Protein AF-A0A512DY10-F1 (afdb_monomer_lite)

pLDDT: mean 75.95, std 23.92, range [30.56, 98.12]

Structure (mmCIF, N/CA/C/O backbone):
data_AF-A0A512DY10-F1
#
_entry.id   AF-A0A512DY10-F1
#
loop_
_atom_site.group_PDB
_atom_site.id
_atom_site.type_symbol
_atom_site.label_atom_id
_atom_site.label_alt_id
_atom_site.label_comp_id
_atom_site.label_asym_id
_atom_site.label_entity_id
_atom_site.label_seq_id
_atom_site.pdbx_PDB_ins_code
_atom_site.Cartn_x
_atom_site.Cartn_y
_atom_site.Cartn_z
_atom_site.occupancy
_atom_site.B_iso_or_equiv
_atom_site.auth_seq_id
_atom_site.auth_comp_id
_atom_site.auth_asym_id
_atom_site.auth_atom_id
_atom_site.pdbx_PDB_model_num
ATOM 1 N N . MET A 1 1 ? -15.196 -2.801 3.547 1.00 93.88 1 MET A N 1
ATOM 2 C CA . MET A 1 1 ? -15.459 -2.498 2.124 1.00 93.88 1 MET A CA 1
ATOM 3 C C . MET A 1 1 ? -14.989 -3.687 1.300 1.00 93.88 1 MET A C 1
ATOM 5 O O . MET A 1 1 ? -13.977 -4.248 1.690 1.00 93.88 1 MET A O 1
ATOM 9 N N . LEU A 1 2 ? -15.731 -4.147 0.287 1.00 95.44 2 LEU A N 1
ATOM 10 C CA . LEU A 1 2 ? -15.254 -5.247 -0.570 1.00 95.44 2 LEU A CA 1
ATOM 11 C C . LEU A 1 2 ? -14.210 -4.716 -1.550 1.00 95.44 2 LEU A C 1
ATOM 13 O O . LEU A 1 2 ? -14.347 -3.586 -2.010 1.00 95.44 2 LEU A O 1
ATOM 17 N N . ILE A 1 3 ? -13.214 -5.542 -1.850 1.00 95.06 3 ILE A N 1
ATOM 18 C CA . ILE A 1 3 ? -12.165 -5.243 -2.824 1.00 95.06 3 ILE A CA 1
ATOM 19 C C . ILE A 1 3 ? -12.553 -5.953 -4.127 1.00 95.06 3 ILE A C 1
ATOM 21 O O . ILE A 1 3 ? -12.668 -7.185 -4.124 1.00 95.06 3 ILE A O 1
ATOM 25 N N . PRO A 1 4 ? -12.850 -5.222 -5.215 1.00 93.62 4 PRO A N 1
ATOM 26 C CA . PRO A 1 4 ? -13.083 -5.834 -6.513 1.00 93.62 4 PRO A CA 1
ATOM 27 C C . PRO A 1 4 ? -11.777 -6.428 -7.041 1.00 93.62 4 PRO A C 1
ATOM 29 O O . PRO A 1 4 ? -10.701 -5.902 -6.779 1.00 93.62 4 PRO A O 1
ATOM 32 N N . LYS A 1 5 ? -11.871 -7.507 -7.823 1.00 93.12 5 LYS A N 1
ATOM 33 C CA . LYS A 1 5 ? -10.709 -7.977 -8.578 1.00 93.12 5 LYS A CA 1
ATOM 34 C C . LYS A 1 5 ? -10.382 -6.940 -9.669 1.00 93.12 5 LYS A C 1
ATOM 36 O O . LYS A 1 5 ? -11.323 -6.573 -10.380 1.00 93.12 5 LYS A O 1
ATOM 41 N N . PRO A 1 6 ? -9.110 -6.542 -9.845 1.00 94.44 6 PRO A N 1
ATOM 42 C CA . PRO A 1 6 ? -8.706 -5.675 -10.945 1.00 94.44 6 PRO A CA 1
ATOM 43 C C . PRO A 1 6 ? -9.131 -6.221 -12.312 1.00 94.44 6 PRO A C 1
ATOM 45 O O . PRO A 1 6 ? -9.046 -7.430 -12.567 1.00 94.44 6 PRO A O 1
ATOM 48 N N . ALA A 1 7 ? -9.588 -5.343 -13.208 1.00 93.69 7 ALA A N 1
ATOM 49 C CA . ALA A 1 7 ? -9.946 -5.721 -14.574 1.00 93.69 7 ALA A CA 1
ATOM 50 C C . ALA A 1 7 ? -8.722 -6.127 -15.410 1.00 93.69 7 ALA A C 1
ATOM 52 O O . ALA A 1 7 ? -8.830 -6.992 -16.284 1.00 93.69 7 ALA A O 1
ATOM 53 N N . LYS A 1 8 ? -7.568 -5.512 -15.133 1.00 93.44 8 LYS A N 1
ATOM 54 C CA . LYS A 1 8 ? -6.256 -5.854 -15.692 1.00 93.44 8 LYS A CA 1
ATOM 55 C C . LYS A 1 8 ? -5.328 -6.234 -14.546 1.00 93.44 8 LYS A C 1
ATOM 57 O O . LYS A 1 8 ? -5.331 -5.554 -13.528 1.00 93.44 8 LYS A O 1
ATOM 62 N N . SER A 1 9 ? -4.552 -7.294 -14.724 1.00 94.75 9 SER A N 1
ATOM 63 C CA . SER A 1 9 ? -3.581 -7.731 -13.723 1.00 94.75 9 SER A CA 1
ATOM 64 C C . SER A 1 9 ? -2.252 -7.021 -13.944 1.00 94.75 9 SER A C 1
ATOM 66 O O . SER A 1 9 ? -1.707 -7.100 -15.043 1.00 94.75 9 SER A O 1
ATOM 68 N N . ALA A 1 10 ? -1.738 -6.341 -12.918 1.00 93.94 10 ALA A N 1
ATOM 69 C CA . ALA A 1 10 ? -0.391 -5.771 -12.963 1.00 93.94 10 ALA A CA 1
ATOM 70 C C . ALA A 1 10 ? 0.654 -6.894 -12.911 1.00 93.94 10 ALA A C 1
ATOM 72 O O . ALA A 1 10 ? 1.601 -6.906 -13.690 1.00 93.94 10 ALA A O 1
ATOM 73 N N . TYR A 1 11 ? 0.407 -7.912 -12.082 1.00 94.81 11 TYR A N 1
ATOM 74 C CA . TYR A 1 11 ? 1.296 -9.064 -11.948 1.00 94.81 11 TYR A CA 1
ATOM 75 C C . TYR A 1 11 ? 1.455 -9.857 -13.257 1.00 94.81 11 TYR A C 1
ATOM 77 O O . TYR A 1 11 ? 2.566 -10.209 -13.641 1.00 94.81 11 TYR A O 1
ATOM 85 N N . GLU A 1 12 ? 0.363 -10.138 -13.976 1.00 93.44 12 GLU A N 1
ATOM 86 C CA . GLU A 1 12 ? 0.436 -10.880 -15.246 1.00 93.44 12 GLU A CA 1
ATOM 87 C C . GLU A 1 12 ? 1.038 -10.054 -16.390 1.00 93.44 12 GLU A C 1
ATOM 89 O O . GLU A 1 12 ? 1.452 -10.639 -17.393 1.00 93.44 12 GLU A O 1
ATOM 94 N N . ASN A 1 13 ? 1.076 -8.726 -16.257 1.00 90.69 13 ASN A N 1
ATOM 95 C CA . ASN A 1 13 ? 1.681 -7.826 -17.236 1.00 90.69 13 ASN A CA 1
ATOM 96 C C . ASN A 1 13 ? 3.173 -7.579 -16.980 1.00 90.69 13 ASN A C 1
ATOM 98 O O . ASN A 1 13 ? 3.854 -7.157 -17.902 1.00 90.69 13 ASN A O 1
ATOM 102 N N . ALA A 1 14 ? 3.675 -7.850 -15.772 1.00 90.50 14 ALA A N 1
ATOM 103 C CA . ALA A 1 14 ? 5.094 -7.733 -15.445 1.00 90.50 14 ALA A CA 1
ATOM 104 C C . ALA A 1 14 ? 5.959 -8.652 -16.323 1.00 90.50 14 ALA A C 1
ATOM 106 O O . ALA A 1 14 ? 5.522 -9.746 -16.691 1.00 90.50 14 ALA A O 1
ATOM 107 N N . ASP A 1 15 ? 7.204 -8.279 -16.591 1.00 91.81 15 ASP A N 1
ATOM 108 C CA . ASP A 1 15 ? 8.176 -9.181 -17.212 1.00 91.81 15 ASP A CA 1
ATOM 109 C C . ASP A 1 15 ? 8.672 -10.261 -16.249 1.00 91.81 15 ASP A C 1
ATOM 111 O O . ASP A 1 15 ? 8.345 -10.273 -15.061 1.00 91.81 15 ASP A O 1
ATOM 115 N N . THR A 1 16 ? 9.431 -11.226 -16.771 1.00 92.31 16 THR A N 1
ATOM 116 C CA . THR A 1 16 ? 9.835 -12.414 -15.998 1.00 92.31 16 THR A CA 1
ATOM 117 C C . THR A 1 16 ? 10.657 -12.037 -14.766 1.00 92.31 16 THR A C 1
ATOM 119 O O . THR A 1 16 ? 10.351 -12.517 -13.676 1.00 92.31 16 THR A O 1
ATOM 122 N N . ASP A 1 17 ? 11.633 -11.140 -14.909 1.00 89.06 17 ASP A N 1
ATOM 123 C CA . ASP A 1 17 ? 12.514 -10.735 -13.807 1.00 89.06 17 ASP A CA 1
ATOM 124 C C . ASP A 1 17 ? 11.743 -9.968 -12.721 1.00 89.06 17 ASP A C 1
ATOM 126 O O . ASP A 1 17 ? 11.848 -10.269 -11.528 1.00 89.06 17 ASP A O 1
ATOM 130 N N . ILE A 1 18 ? 10.858 -9.062 -13.147 1.00 90.25 18 ILE A N 1
ATOM 131 C CA . ILE A 1 18 ? 9.946 -8.323 -12.268 1.00 90.25 18 ILE A CA 1
ATOM 132 C C . ILE A 1 18 ? 9.006 -9.290 -11.530 1.00 90.25 18 ILE A C 1
ATOM 134 O O . ILE A 1 18 ? 8.806 -9.157 -10.321 1.00 90.25 18 ILE A O 1
ATOM 138 N N . ARG A 1 19 ? 8.455 -10.311 -12.205 1.00 94.19 19 ARG A N 1
ATOM 139 C CA . ARG A 1 19 ? 7.610 -11.331 -11.555 1.00 94.19 19 ARG A CA 1
ATOM 140 C C . ARG A 1 19 ? 8.364 -12.138 -10.515 1.00 94.19 19 ARG A C 1
ATOM 142 O O . ARG A 1 19 ? 7.799 -12.409 -9.461 1.00 94.19 19 ARG A O 1
ATOM 149 N N . GLU A 1 20 ? 9.613 -12.517 -10.776 1.00 93.62 20 GLU A N 1
ATOM 150 C CA . GLU A 1 20 ? 10.414 -13.234 -9.783 1.00 93.62 20 GLU A CA 1
ATOM 151 C C . GLU A 1 20 ? 10.655 -12.387 -8.531 1.00 93.62 20 GLU A C 1
ATOM 153 O O . GLU A 1 20 ? 10.602 -12.904 -7.410 1.00 93.62 20 GLU A O 1
ATOM 158 N N . MET A 1 21 ? 10.898 -11.087 -8.710 1.00 92.12 21 MET A N 1
ATOM 159 C CA . MET A 1 21 ? 11.016 -10.145 -7.602 1.00 92.12 21 MET A CA 1
ATOM 160 C C . MET A 1 21 ? 9.692 -10.024 -6.831 1.00 92.12 21 MET A C 1
ATOM 162 O O . MET A 1 21 ? 9.672 -10.202 -5.610 1.00 92.12 21 MET A O 1
ATOM 166 N N . LEU A 1 22 ? 8.574 -9.823 -7.538 1.00 94.56 22 LEU A N 1
ATOM 167 C CA . LEU A 1 22 ? 7.227 -9.786 -6.960 1.00 94.56 22 LEU A CA 1
ATOM 168 C C . LEU A 1 22 ? 6.902 -11.068 -6.188 1.00 94.56 22 LEU A C 1
ATOM 170 O O . LEU A 1 22 ? 6.394 -10.996 -5.072 1.00 94.56 22 LEU A O 1
ATOM 174 N N . ASP A 1 23 ? 7.222 -12.244 -6.728 1.00 96.00 23 ASP A N 1
ATOM 175 C CA . ASP A 1 23 ? 6.961 -13.532 -6.081 1.00 96.00 23 ASP A CA 1
ATOM 176 C C . ASP A 1 23 ? 7.668 -13.662 -4.730 1.00 96.00 23 ASP A C 1
ATOM 178 O O . ASP A 1 23 ? 7.083 -14.199 -3.781 1.00 96.00 23 ASP A O 1
ATOM 182 N N . ARG A 1 24 ? 8.900 -13.145 -4.617 1.00 93.25 24 ARG A N 1
ATOM 183 C CA . ARG A 1 24 ? 9.641 -13.105 -3.347 1.00 93.25 24 ARG A CA 1
ATOM 184 C C . ARG A 1 24 ? 8.943 -12.186 -2.344 1.00 93.25 24 ARG A C 1
ATOM 186 O O . ARG A 1 24 ? 8.598 -12.657 -1.259 1.00 93.25 24 ARG A O 1
ATOM 193 N N . MET A 1 25 ? 8.617 -10.951 -2.738 1.00 94.00 25 MET A N 1
ATOM 194 C CA . MET A 1 25 ? 7.869 -10.007 -1.890 1.00 94.00 25 MET A CA 1
ATOM 195 C C . MET A 1 25 ? 6.530 -10.597 -1.418 1.00 94.00 25 MET A C 1
ATOM 197 O O . MET A 1 25 ? 6.187 -10.579 -0.234 1.00 94.00 25 MET A O 1
ATOM 201 N N . ILE A 1 26 ? 5.762 -11.178 -2.345 1.00 95.88 26 ILE A N 1
ATOM 202 C CA . ILE A 1 26 ? 4.457 -11.786 -2.073 1.00 95.88 26 ILE A CA 1
ATOM 203 C C . ILE A 1 26 ? 4.601 -12.953 -1.095 1.00 95.88 26 ILE A C 1
ATOM 205 O O . ILE A 1 26 ? 3.760 -13.114 -0.205 1.00 95.88 26 ILE A O 1
ATOM 209 N N . ALA A 1 27 ? 5.631 -13.789 -1.250 1.00 95.75 27 ALA A N 1
ATOM 210 C CA . ALA A 1 27 ? 5.878 -14.911 -0.354 1.00 95.75 27 ALA A CA 1
ATOM 211 C C . ALA A 1 27 ? 6.170 -14.437 1.078 1.00 95.75 27 ALA A C 1
ATOM 213 O O . ALA A 1 27 ? 5.602 -14.992 2.025 1.00 95.75 27 ALA A O 1
ATOM 214 N N . GLU A 1 28 ? 6.985 -13.394 1.233 1.00 94.06 28 GLU A N 1
ATOM 215 C CA . GLU A 1 28 ? 7.300 -12.785 2.529 1.00 94.06 28 GLU A CA 1
ATOM 216 C C . GLU A 1 28 ? 6.050 -12.188 3.185 1.00 94.06 28 GLU A C 1
ATOM 218 O O . GLU A 1 28 ? 5.688 -12.552 4.308 1.00 94.06 28 GLU A O 1
ATOM 223 N N . LEU A 1 29 ? 5.288 -11.378 2.448 1.00 95.00 29 LEU A N 1
ATOM 224 C CA . LEU A 1 29 ? 4.068 -10.755 2.963 1.00 95.00 29 LEU A CA 1
ATOM 225 C C . LEU A 1 29 ? 2.967 -11.779 3.293 1.00 95.00 29 LEU A C 1
ATOM 227 O O . LEU A 1 29 ? 2.212 -11.587 4.254 1.00 95.00 29 LEU A O 1
ATOM 231 N N . LYS A 1 30 ? 2.878 -12.892 2.550 1.00 94.38 30 LYS A N 1
ATOM 232 C CA . LYS A 1 30 ? 1.965 -14.012 2.860 1.00 94.38 30 LYS A CA 1
ATOM 233 C C . LYS A 1 30 ? 2.393 -14.801 4.093 1.00 94.38 30 LYS A C 1
ATOM 235 O O . LYS A 1 30 ? 1.523 -15.328 4.790 1.00 94.38 30 LYS A O 1
ATOM 240 N N . ALA A 1 31 ? 3.694 -14.901 4.364 1.00 93.62 31 ALA A N 1
ATOM 241 C CA . ALA A 1 31 ? 4.201 -15.530 5.580 1.00 93.62 31 ALA A CA 1
ATOM 242 C C . ALA A 1 31 ? 3.877 -14.695 6.833 1.00 93.62 31 ALA A C 1
ATOM 244 O O . ALA A 1 31 ? 3.738 -15.251 7.927 1.00 93.62 31 ALA A O 1
ATOM 245 N N . THR A 1 32 ? 3.680 -13.386 6.665 1.00 92.12 32 THR A N 1
ATOM 246 C CA . THR A 1 32 ? 3.326 -12.464 7.744 1.00 92.12 32 THR A CA 1
ATOM 247 C C . THR A 1 32 ? 1.830 -12.549 8.104 1.00 92.12 32 THR A C 1
ATOM 249 O O . THR A 1 32 ? 0.955 -12.290 7.266 1.00 92.12 32 THR A O 1
ATOM 252 N N . PRO A 1 33 ? 1.487 -12.918 9.358 1.00 86.06 33 PRO A N 1
ATOM 253 C CA . PRO A 1 33 ? 0.142 -13.381 9.706 1.00 86.06 33 PRO A CA 1
ATOM 254 C C . PRO A 1 33 ? -0.876 -12.265 9.967 1.00 86.06 33 PRO A C 1
ATOM 256 O O . PRO A 1 33 ? -2.073 -12.544 10.041 1.00 86.06 33 PRO A O 1
ATOM 259 N N . SER A 1 34 ? -0.437 -11.018 10.153 1.00 92.69 34 SER A N 1
ATOM 260 C CA . SER A 1 34 ? -1.322 -9.896 10.470 1.00 92.69 34 SER A CA 1
ATOM 261 C C . SER A 1 34 ? -1.013 -8.678 9.613 1.00 92.69 34 SER A C 1
ATOM 263 O O . SER A 1 34 ? 0.139 -8.444 9.272 1.00 92.69 34 SER A O 1
ATOM 265 N N . TRP A 1 35 ? -2.039 -7.880 9.304 1.00 92.88 35 TRP A N 1
ATOM 266 C CA . TRP A 1 35 ? -1.879 -6.666 8.497 1.00 92.88 35 TRP A CA 1
ATOM 267 C C . TRP A 1 35 ? -1.013 -5.586 9.143 1.00 92.88 35 TRP A C 1
ATOM 269 O O . TRP A 1 35 ? -0.433 -4.797 8.426 1.00 92.88 35 TRP A O 1
ATOM 279 N N . GLU A 1 36 ? -0.896 -5.588 10.466 1.00 92.12 36 GLU A N 1
ATOM 280 C CA . GLU A 1 36 ? -0.032 -4.662 11.206 1.00 92.12 36 GLU A CA 1
ATOM 281 C C . GLU A 1 36 ? 1.447 -5.010 11.037 1.00 92.12 36 GLU A C 1
ATOM 283 O O . GLU A 1 36 ? 2.277 -4.147 10.805 1.00 92.12 36 GLU A O 1
ATOM 288 N N . GLN A 1 37 ? 1.781 -6.300 11.083 1.00 94.38 37 GLN A N 1
ATOM 289 C CA . GLN A 1 37 ? 3.140 -6.748 10.779 1.00 94.38 37 GLN A CA 1
ATOM 290 C C . GLN A 1 37 ? 3.416 -6.679 9.277 1.00 94.38 37 GLN A C 1
ATOM 292 O O . GLN A 1 37 ? 4.525 -6.371 8.859 1.00 94.38 37 GLN A O 1
ATOM 297 N N . ARG A 1 38 ? 2.401 -6.982 8.459 1.00 95.50 38 ARG A N 1
ATOM 298 C CA . ARG A 1 38 ? 2.519 -6.956 7.005 1.00 95.50 38 ARG A CA 1
ATOM 299 C C . ARG A 1 38 ? 2.732 -5.535 6.507 1.00 95.50 38 ARG A C 1
ATOM 301 O O . ARG A 1 38 ? 3.508 -5.385 5.586 1.00 95.50 38 ARG A O 1
ATOM 308 N N . SER A 1 39 ? 2.096 -4.523 7.101 1.00 95.69 39 SER A N 1
ATOM 309 C CA . SER A 1 39 ? 2.328 -3.124 6.729 1.00 95.69 39 SER A CA 1
ATOM 310 C C . SER A 1 39 ? 3.759 -2.692 6.996 1.00 95.69 39 SER A C 1
ATOM 312 O O . SER A 1 39 ? 4.360 -2.102 6.114 1.00 95.69 39 SER A O 1
ATOM 314 N N . THR A 1 40 ? 4.326 -3.045 8.154 1.00 95.81 40 THR A N 1
ATOM 315 C CA . THR A 1 40 ? 5.743 -2.777 8.439 1.00 95.81 40 THR A CA 1
ATOM 316 C C . THR A 1 40 ? 6.645 -3.477 7.429 1.00 95.81 40 THR A C 1
ATOM 318 O O . THR A 1 40 ? 7.470 -2.827 6.808 1.00 95.81 40 THR A O 1
ATOM 321 N N . GLN A 1 41 ? 6.418 -4.771 7.178 1.00 96.25 41 GLN A N 1
ATOM 322 C CA . GLN A 1 41 ? 7.199 -5.509 6.183 1.00 96.25 41 GLN A CA 1
ATOM 323 C C . GLN A 1 41 ? 7.057 -4.921 4.774 1.00 96.25 41 GLN A C 1
ATOM 325 O O . GLN A 1 41 ? 7.992 -4.982 3.988 1.00 96.25 41 GLN A O 1
ATOM 330 N N . PHE A 1 42 ? 5.880 -4.398 4.430 1.00 96.62 42 PHE A N 1
ATOM 331 C CA . PHE A 1 42 ? 5.643 -3.812 3.117 1.00 96.62 42 PHE A CA 1
ATOM 332 C C . PHE A 1 42 ? 6.387 -2.482 2.967 1.00 96.62 42 PHE A C 1
ATOM 334 O O . PHE A 1 42 ? 6.960 -2.253 1.914 1.00 96.62 42 PHE A O 1
ATOM 341 N N . LEU A 1 43 ? 6.443 -1.654 4.015 1.00 96.94 43 LEU A N 1
ATOM 342 C CA . LEU A 1 43 ? 7.262 -0.435 4.022 1.00 96.94 43 LEU A CA 1
ATOM 343 C C . LEU A 1 43 ? 8.750 -0.761 3.879 1.00 96.94 43 LEU A C 1
ATOM 345 O O . LEU A 1 43 ? 9.398 -0.183 3.025 1.00 96.94 43 LEU A O 1
ATOM 349 N N . GLU A 1 44 ? 9.259 -1.753 4.618 1.00 95.50 44 GLU A N 1
ATOM 350 C CA . GLU A 1 44 ? 10.651 -2.222 4.475 1.00 95.50 44 GLU A CA 1
ATOM 351 C C . GLU A 1 44 ? 10.961 -2.711 3.050 1.00 95.50 44 GLU A C 1
ATOM 353 O O . GLU A 1 44 ? 12.073 -2.557 2.559 1.00 95.50 44 GLU A O 1
ATOM 358 N N . ILE A 1 45 ? 9.983 -3.330 2.382 1.00 94.25 45 ILE A N 1
ATOM 359 C CA . ILE A 1 45 ? 10.126 -3.750 0.985 1.00 94.25 45 ILE A CA 1
ATOM 360 C C . ILE A 1 45 ? 10.139 -2.540 0.047 1.00 94.25 45 ILE A C 1
ATOM 362 O O . ILE A 1 45 ? 10.897 -2.558 -0.912 1.00 94.25 45 ILE A O 1
ATOM 366 N N . ILE A 1 46 ? 9.304 -1.527 0.292 1.00 94.81 46 ILE A N 1
ATOM 367 C CA . ILE A 1 46 ? 9.268 -0.303 -0.520 1.00 94.81 46 ILE A CA 1
ATOM 368 C C . ILE A 1 46 ? 10.596 0.451 -0.394 1.00 94.81 46 ILE A C 1
ATOM 370 O O . ILE A 1 46 ? 11.188 0.746 -1.419 1.00 94.81 46 ILE A O 1
ATOM 374 N N . ASP A 1 47 ? 11.103 0.633 0.823 1.00 92.75 47 ASP A N 1
ATOM 375 C CA . ASP A 1 47 ? 12.415 1.241 1.108 1.00 92.75 47 ASP A CA 1
ATOM 376 C C . ASP A 1 47 ? 13.565 0.474 0.426 1.00 92.75 47 ASP A C 1
ATOM 378 O O . ASP A 1 47 ? 14.435 1.045 -0.223 1.00 92.75 47 ASP A O 1
ATOM 382 N N . ALA A 1 48 ? 13.538 -0.863 0.476 1.00 91.00 48 ALA A N 1
ATOM 383 C CA . ALA A 1 48 ? 14.533 -1.678 -0.221 1.00 91.00 48 ALA A CA 1
ATOM 384 C C . ALA A 1 48 ? 14.424 -1.603 -1.754 1.00 91.00 48 ALA A C 1
ATOM 386 O O . ALA A 1 48 ? 15.424 -1.820 -2.439 1.00 91.00 48 ALA A O 1
ATOM 387 N N . LEU A 1 49 ? 13.222 -1.370 -2.294 1.00 89.94 49 LEU A N 1
ATOM 388 C CA . LEU A 1 49 ? 13.034 -1.135 -3.723 1.00 89.94 49 LEU A CA 1
ATOM 389 C C . LEU A 1 49 ? 13.577 0.241 -4.097 1.00 89.94 49 LEU A C 1
ATOM 391 O O . LEU A 1 49 ? 14.377 0.303 -5.015 1.00 89.94 49 LEU A O 1
ATOM 395 N N . GLU A 1 50 ? 13.217 1.289 -3.364 1.00 90.38 50 GLU A N 1
ATOM 396 C CA . GLU A 1 50 ? 13.718 2.656 -3.553 1.00 90.38 50 GLU A CA 1
ATOM 397 C C . GLU A 1 50 ? 15.253 2.685 -3.593 1.00 90.38 50 GLU A C 1
ATOM 399 O O . GLU A 1 50 ? 15.839 3.083 -4.596 1.00 90.38 50 GLU A O 1
ATOM 404 N N . LEU A 1 51 ? 15.911 2.081 -2.597 1.00 88.69 51 LEU A N 1
ATOM 405 C CA . LEU A 1 51 ? 17.373 1.976 -2.555 1.00 88.69 51 LEU A CA 1
ATOM 406 C C . LEU A 1 51 ? 17.969 1.218 -3.757 1.00 88.69 51 LEU A C 1
ATOM 408 O O . LEU A 1 51 ? 19.091 1.488 -4.180 1.00 88.69 51 LEU A O 1
ATOM 412 N N . ALA A 1 52 ? 17.254 0.224 -4.288 1.00 85.50 52 ALA A N 1
ATOM 413 C CA . ALA A 1 52 ? 17.705 -0.521 -5.460 1.00 85.50 52 ALA A CA 1
ATOM 414 C C . ALA A 1 52 ? 17.559 0.280 -6.764 1.00 85.50 52 ALA A C 1
ATOM 416 O O . ALA A 1 52 ? 18.269 -0.030 -7.716 1.00 85.50 52 ALA A O 1
ATOM 417 N N . PHE A 1 53 ? 16.659 1.267 -6.803 1.00 81.19 53 PHE A N 1
ATOM 418 C CA . PHE A 1 53 ? 16.521 2.211 -7.912 1.00 81.19 53 PHE A CA 1
ATOM 419 C C . PHE A 1 53 ? 17.595 3.308 -7.838 1.00 81.19 53 PHE A C 1
ATOM 421 O O . PHE A 1 53 ? 18.255 3.560 -8.838 1.00 81.19 53 PHE A O 1
ATOM 428 N N . GLU A 1 54 ? 17.853 3.872 -6.654 1.00 78.19 54 GLU A N 1
ATOM 429 C CA . GLU A 1 54 ? 18.915 4.877 -6.445 1.00 78.19 54 GLU A CA 1
ATOM 430 C C . GLU A 1 54 ? 20.330 4.308 -6.679 1.00 78.19 54 GLU A C 1
ATOM 432 O O . GLU A 1 54 ? 21.233 4.987 -7.165 1.00 78.19 54 GLU A O 1
ATOM 437 N N . GLY A 1 55 ? 20.548 3.032 -6.342 1.00 56.84 55 GLY A N 1
ATOM 438 C CA . GLY A 1 55 ? 21.857 2.378 -6.430 1.00 56.84 55 GLY A CA 1
ATOM 439 C C . GLY A 1 55 ? 22.380 2.095 -7.846 1.00 56.84 55 GLY A C 1
ATOM 440 O O . GLY A 1 55 ? 23.506 1.611 -7.959 1.00 56.84 55 GLY A O 1
ATOM 441 N N . ASP A 1 56 ? 21.604 2.363 -8.903 1.00 53.75 56 ASP A N 1
ATOM 442 C CA . ASP A 1 56 ? 22.044 2.220 -10.305 1.00 53.75 56 ASP A CA 1
ATOM 443 C C . ASP A 1 56 ? 22.745 3.498 -10.833 1.00 53.75 56 ASP A C 1
ATOM 445 O O . ASP A 1 56 ? 23.341 3.478 -11.912 1.00 53.75 56 ASP A O 1
ATOM 449 N N . GLU A 1 57 ? 22.746 4.601 -10.066 1.00 49.78 57 GLU A N 1
ATOM 450 C CA . GLU A 1 57 ? 23.379 5.877 -10.454 1.00 49.78 57 GLU A CA 1
ATOM 451 C C . GLU A 1 57 ? 24.854 6.023 -10.011 1.00 49.78 57 GLU A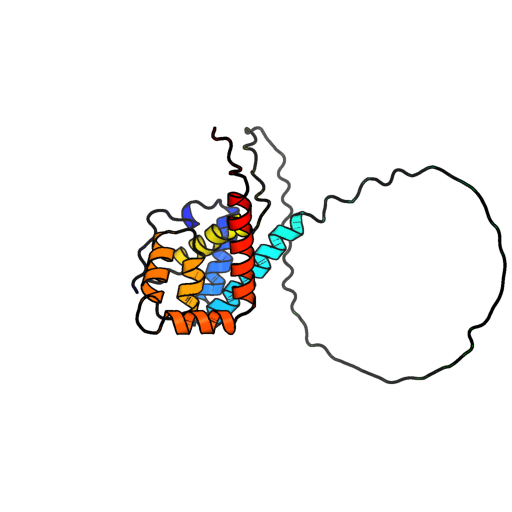 C 1
ATOM 453 O O . GLU A 1 57 ? 25.580 6.856 -10.557 1.00 49.78 57 GLU A O 1
ATOM 458 N N . GLU A 1 58 ? 25.357 5.208 -9.072 1.00 48.84 58 GLU A N 1
ATOM 459 C CA . GLU A 1 58 ? 26.718 5.375 -8.510 1.00 48.84 58 GLU A CA 1
ATOM 460 C C . GLU A 1 58 ? 27.865 4.741 -9.339 1.00 48.84 58 GLU A C 1
ATOM 462 O O . GLU A 1 58 ? 29.034 4.903 -8.983 1.00 48.84 58 GLU A O 1
ATOM 467 N N . ASP A 1 59 ? 27.588 4.070 -10.465 1.00 48.88 59 ASP A N 1
ATOM 468 C CA . ASP A 1 59 ? 28.613 3.390 -11.288 1.00 48.88 59 ASP A CA 1
ATOM 469 C C . ASP A 1 59 ? 29.085 4.196 -12.531 1.00 48.88 59 ASP A C 1
ATOM 471 O O . ASP A 1 59 ? 29.819 3.666 -13.373 1.00 48.88 59 ASP A O 1
ATOM 475 N N . LEU A 1 60 ? 28.717 5.481 -12.670 1.00 48.56 60 LEU A N 1
ATOM 476 C CA . LEU A 1 60 ? 29.050 6.311 -13.850 1.00 48.56 60 LEU A CA 1
ATOM 477 C C . LEU A 1 60 ? 30.066 7.453 -13.635 1.00 48.56 60 LEU A C 1
ATOM 479 O O . LEU A 1 60 ? 30.286 8.226 -14.566 1.00 48.56 60 LEU A O 1
ATOM 483 N N . ASP A 1 61 ? 30.763 7.514 -12.496 1.00 46.94 61 ASP A N 1
ATOM 484 C CA . ASP A 1 61 ? 31.770 8.559 -12.209 1.00 46.94 61 ASP A CA 1
ATOM 485 C C . ASP A 1 61 ? 33.208 8.028 -11.974 1.00 46.94 61 ASP A C 1
ATOM 487 O O . ASP A 1 61 ? 33.967 8.567 -11.167 1.00 46.94 61 ASP A O 1
ATOM 491 N N . ASP A 1 62 ? 33.643 7.001 -12.717 1.00 49.31 62 ASP A N 1
ATOM 492 C CA . ASP A 1 62 ? 35.065 6.603 -12.789 1.00 49.31 62 ASP A CA 1
ATOM 493 C C . ASP A 1 62 ? 35.524 6.441 -14.250 1.00 49.31 62 ASP A C 1
ATOM 495 O O . ASP A 1 62 ? 35.514 5.338 -14.783 1.00 49.31 62 ASP A O 1
ATOM 499 N N . ASP A 1 63 ? 35.859 7.554 -14.926 1.00 47.59 63 ASP A N 1
ATOM 500 C CA . ASP A 1 63 ? 36.939 7.622 -15.944 1.00 47.59 63 ASP A CA 1
ATOM 501 C C . ASP A 1 63 ? 37.077 9.023 -16.603 1.00 47.59 63 ASP A C 1
ATOM 503 O O . ASP A 1 63 ? 37.042 9.189 -17.827 1.00 47.59 63 ASP A O 1
ATOM 507 N N . PHE A 1 64 ? 37.327 10.075 -15.813 1.00 42.06 64 PHE A N 1
ATOM 508 C CA . PHE A 1 64 ? 38.068 11.234 -16.342 1.00 42.06 64 PHE A CA 1
ATOM 509 C C . PHE A 1 64 ? 39.160 11.694 -15.375 1.00 42.06 64 PHE A C 1
ATOM 511 O O . PHE A 1 64 ? 39.185 12.825 -14.892 1.00 42.06 64 PHE A O 1
ATOM 518 N N . ILE A 1 65 ? 40.101 10.788 -15.112 1.00 50.81 65 ILE A N 1
ATOM 519 C CA . ILE A 1 65 ? 41.481 11.192 -14.850 1.00 50.81 65 ILE A CA 1
ATOM 520 C C . ILE A 1 65 ? 42.113 11.425 -16.226 1.00 50.81 65 ILE A C 1
ATOM 522 O O . ILE A 1 65 ? 42.535 10.473 -16.879 1.00 50.81 65 ILE A O 1
ATOM 526 N N . ASP A 1 66 ? 42.167 12.681 -16.669 1.00 43.22 66 ASP A N 1
ATOM 527 C CA . ASP A 1 66 ? 43.213 13.106 -17.600 1.00 43.22 66 ASP A CA 1
ATOM 528 C C . ASP A 1 66 ? 44.210 13.935 -16.786 1.00 43.22 66 ASP A C 1
ATOM 530 O O . ASP A 1 66 ? 43.936 15.053 -16.341 1.00 43.22 66 ASP A O 1
ATOM 534 N N . ASP A 1 67 ? 45.313 13.260 -16.483 1.00 48.84 67 ASP A N 1
ATOM 535 C CA . ASP A 1 67 ? 46.542 13.788 -15.912 1.00 48.84 67 ASP A CA 1
ATOM 536 C C . ASP A 1 67 ? 47.147 14.867 -16.838 1.00 48.84 67 ASP A C 1
ATOM 538 O O . ASP A 1 67 ? 46.866 14.921 -18.031 1.00 48.84 67 ASP A O 1
ATOM 542 N N . GLU A 1 68 ? 48.077 15.637 -16.273 1.00 49.50 68 GLU A N 1
ATOM 543 C CA . GLU A 1 68 ? 48.988 16.590 -16.932 1.00 49.50 68 GLU A CA 1
ATOM 544 C C . GLU A 1 68 ? 48.466 18.033 -17.103 1.00 49.50 68 GLU A C 1
ATOM 546 O O . GLU A 1 68 ? 47.931 18.436 -18.130 1.00 49.50 68 GLU A O 1
ATOM 551 N N . ASP A 1 69 ? 48.774 18.881 -16.117 1.00 43.53 69 ASP A N 1
ATOM 552 C CA . ASP A 1 69 ? 49.856 19.840 -16.362 1.00 43.53 69 ASP A CA 1
ATOM 553 C C . ASP A 1 69 ? 50.537 20.283 -15.056 1.00 43.53 69 ASP A C 1
ATOM 555 O O . ASP A 1 69 ? 49.916 20.612 -14.044 1.00 43.53 69 ASP A O 1
ATOM 559 N N . GLU A 1 70 ? 51.861 20.215 -15.126 1.00 52.12 70 GLU A N 1
ATOM 560 C CA . GLU A 1 70 ? 52.861 20.449 -14.098 1.00 52.12 70 GLU A CA 1
ATOM 561 C C . GLU A 1 70 ? 52.986 21.927 -13.662 1.00 52.12 70 GLU A C 1
ATOM 563 O O . GLU A 1 70 ? 52.771 22.860 -14.436 1.00 52.12 70 GLU A O 1
ATOM 568 N N . ASP A 1 71 ? 53.517 22.069 -12.442 1.00 46.75 71 ASP A N 1
ATOM 569 C CA . ASP A 1 71 ? 54.488 23.075 -11.982 1.00 46.75 71 ASP A CA 1
ATOM 570 C C . ASP A 1 71 ? 54.064 24.420 -11.347 1.00 46.75 71 ASP A C 1
ATOM 572 O O . ASP A 1 71 ? 53.088 25.080 -11.693 1.00 46.75 71 ASP A O 1
ATOM 576 N N . ASP A 1 72 ? 54.975 24.813 -10.439 1.00 41.22 72 ASP A N 1
ATOM 577 C CA . ASP A 1 72 ? 55.176 26.066 -9.696 1.00 41.22 72 ASP A CA 1
ATOM 578 C C . ASP A 1 72 ? 54.364 26.262 -8.397 1.00 41.22 72 ASP A C 1
ATOM 580 O O . ASP A 1 72 ? 53.146 26.198 -8.365 1.00 41.22 72 ASP A O 1
ATOM 584 N N . GLU A 1 73 ? 54.934 26.579 -7.231 1.00 45.53 73 GLU A N 1
ATOM 585 C CA . GLU A 1 73 ? 56.311 26.835 -6.794 1.00 45.53 73 GLU A CA 1
ATOM 586 C C . GLU A 1 73 ? 56.280 26.871 -5.245 1.00 45.53 73 GLU A C 1
ATOM 588 O O . GLU A 1 73 ? 55.306 27.306 -4.630 1.00 45.53 73 GLU A O 1
ATOM 593 N N . TYR A 1 74 ? 57.342 26.401 -4.593 1.00 51.97 74 TYR A N 1
ATOM 594 C CA . TYR A 1 74 ? 57.520 26.390 -3.136 1.00 51.97 74 TYR A CA 1
ATOM 595 C C . TYR A 1 74 ? 57.878 27.777 -2.567 1.00 51.97 74 TYR A C 1
ATOM 597 O O . TYR A 1 74 ? 58.848 28.371 -3.025 1.00 51.97 74 TYR A O 1
ATOM 605 N N . VAL A 1 75 ? 57.204 28.212 -1.492 1.00 46.72 75 VAL A N 1
ATOM 606 C CA . VAL A 1 75 ? 57.712 29.028 -0.352 1.00 46.72 75 VAL A CA 1
ATOM 607 C C . VAL A 1 75 ? 56.605 28.998 0.724 1.00 46.72 75 VAL A C 1
ATOM 609 O O . VAL A 1 75 ? 55.492 29.420 0.452 1.00 46.72 75 VAL A O 1
ATOM 612 N N . GLY A 1 76 ? 56.732 28.406 1.912 1.00 44.66 76 GLY A N 1
ATOM 613 C CA . GLY A 1 76 ? 57.825 28.499 2.870 1.00 44.66 76 GLY A CA 1
ATOM 614 C C . GLY A 1 76 ? 57.632 29.750 3.729 1.00 44.66 76 GLY A C 1
ATOM 615 O O . GLY A 1 76 ? 58.030 30.811 3.274 1.00 44.66 76 GLY A O 1
ATOM 616 N N . ASP A 1 77 ? 57.015 29.621 4.909 1.00 42.56 77 ASP A N 1
ATOM 617 C CA . ASP A 1 77 ? 57.443 30.294 6.147 1.00 42.56 77 ASP A CA 1
ATOM 618 C C . ASP A 1 77 ? 56.691 29.730 7.370 1.00 42.56 77 ASP A C 1
ATOM 620 O O . ASP A 1 77 ? 55.545 29.288 7.286 1.00 42.56 77 ASP A O 1
ATOM 624 N N . GLU A 1 78 ? 57.445 29.681 8.462 1.00 51.75 78 GLU A N 1
ATOM 625 C CA . GLU A 1 78 ? 57.259 28.981 9.734 1.00 51.75 78 GLU A CA 1
ATOM 626 C C . GLU A 1 78 ? 56.336 29.723 10.732 1.00 51.75 78 GLU A C 1
ATOM 628 O O . GLU A 1 78 ? 55.869 30.830 10.461 1.00 51.75 78 GLU A O 1
ATOM 633 N N . ASP A 1 79 ? 56.177 29.096 11.908 1.00 46.91 79 ASP A N 1
ATOM 634 C CA . ASP A 1 79 ? 55.662 29.613 13.194 1.00 46.91 79 ASP A CA 1
ATOM 635 C C . ASP A 1 79 ? 54.126 29.511 13.383 1.00 46.91 79 ASP A C 1
ATOM 637 O O . ASP A 1 79 ? 53.341 29.898 12.525 1.00 46.91 79 ASP A O 1
ATOM 641 N N . ASP A 1 80 ? 53.556 29.043 14.494 1.00 48.84 80 ASP A N 1
ATOM 642 C CA . ASP A 1 80 ? 54.054 28.520 15.769 1.00 48.84 80 ASP A CA 1
ATOM 643 C C . ASP A 1 80 ? 52.828 27.963 16.544 1.00 48.84 80 ASP A C 1
ATOM 645 O O . ASP A 1 80 ? 51.682 28.306 16.239 1.00 48.84 80 ASP A O 1
ATOM 649 N N . ASP A 1 81 ? 53.104 27.173 17.584 1.00 54.56 81 ASP A N 1
ATOM 650 C CA . ASP A 1 81 ? 52.278 26.957 18.786 1.00 54.56 81 ASP A CA 1
ATOM 651 C C . ASP A 1 81 ? 50.909 26.251 18.688 1.00 54.56 81 ASP A C 1
ATOM 653 O O . ASP A 1 81 ? 49.883 26.899 18.505 1.00 54.56 81 ASP A O 1
ATOM 657 N N . LEU A 1 82 ? 50.859 24.961 19.061 1.00 54.16 82 LEU A N 1
ATOM 658 C CA . LEU A 1 82 ? 49.835 24.464 19.999 1.00 54.16 82 LEU A CA 1
ATOM 659 C C . LEU A 1 82 ? 50.392 23.329 20.886 1.00 54.16 82 LEU A C 1
ATOM 661 O O . LEU A 1 82 ? 50.578 22.196 20.442 1.00 54.16 82 LEU A O 1
ATOM 665 N N . ASP A 1 83 ? 50.637 23.701 22.147 1.00 51.69 83 ASP A N 1
ATOM 666 C CA . ASP A 1 83 ? 50.747 22.867 23.356 1.00 51.69 83 ASP A CA 1
ATOM 667 C C . ASP A 1 83 ? 49.620 21.806 23.425 1.00 51.69 83 ASP A C 1
ATOM 669 O O . ASP A 1 83 ? 48.476 22.080 23.062 1.00 51.69 83 ASP A O 1
ATOM 673 N N . ASP A 1 84 ? 49.947 20.536 23.687 1.00 51.75 84 ASP A N 1
ATOM 674 C CA . ASP A 1 84 ? 49.921 19.873 25.013 1.00 51.75 84 ASP A CA 1
ATOM 675 C C . ASP A 1 84 ? 48.505 19.726 25.607 1.00 51.75 84 ASP A C 1
ATOM 677 O O . ASP A 1 84 ? 47.888 20.709 26.007 1.00 51.75 84 ASP A O 1
ATOM 681 N N . ASP A 1 85 ? 47.986 18.492 25.657 1.00 51.25 85 ASP A N 1
ATOM 682 C CA . ASP A 1 85 ? 47.623 17.819 26.920 1.00 51.25 85 ASP A CA 1
ATOM 683 C C . ASP A 1 85 ? 47.086 16.401 26.643 1.00 51.25 85 ASP A C 1
ATOM 685 O O . ASP A 1 85 ? 46.261 16.164 25.756 1.00 51.25 85 ASP A O 1
ATOM 689 N N . GLU A 1 86 ? 47.588 15.448 27.421 1.00 54.00 86 GLU A N 1
ATOM 690 C CA . GLU A 1 86 ? 47.228 14.035 27.394 1.00 54.00 86 GLU A CA 1
ATOM 691 C C . GLU A 1 86 ? 45.953 13.751 28.204 1.00 54.00 86 GLU A C 1
ATOM 693 O O . GLU A 1 86 ? 45.757 14.297 29.288 1.00 54.00 86 GLU A O 1
ATOM 698 N N . SER A 1 87 ? 45.129 12.792 27.770 1.00 50.19 87 SER A N 1
ATOM 699 C CA . SER A 1 87 ? 44.265 12.029 28.688 1.00 50.19 87 SER A CA 1
ATOM 700 C C . SER A 1 87 ? 43.839 10.684 28.099 1.00 50.19 87 SER A C 1
ATOM 702 O O . SER A 1 87 ? 42.945 10.603 27.264 1.00 50.19 87 SER A O 1
ATOM 704 N N . ASP A 1 88 ? 44.593 9.668 28.516 1.00 42.47 88 ASP A N 1
ATOM 705 C CA . ASP A 1 88 ? 44.213 8.408 29.176 1.00 42.47 88 ASP A CA 1
ATOM 706 C C . ASP A 1 88 ? 42.920 7.633 28.822 1.00 42.47 88 ASP A C 1
ATOM 708 O O . ASP A 1 88 ? 41.848 8.166 28.545 1.00 42.47 88 ASP A O 1
ATOM 712 N N . GLU A 1 89 ? 43.109 6.316 28.929 1.00 45.25 89 GLU A N 1
ATOM 713 C CA . GLU A 1 89 ? 42.243 5.147 28.762 1.00 45.25 89 GLU A CA 1
ATOM 714 C C . GLU A 1 89 ? 40.782 5.258 29.242 1.00 45.25 89 GLU A C 1
ATOM 716 O O . GLU A 1 89 ? 40.470 5.905 30.236 1.00 45.25 89 GLU A O 1
ATOM 721 N N . GLU A 1 90 ? 39.888 4.473 28.621 1.00 42.94 90 GLU A N 1
ATOM 722 C CA . GLU A 1 90 ? 39.242 3.325 29.290 1.00 42.94 90 GLU A CA 1
ATOM 723 C C . GLU A 1 90 ? 38.299 2.560 28.346 1.00 42.94 90 GLU A C 1
ATOM 725 O O . GLU A 1 90 ? 37.790 3.059 27.342 1.00 42.94 90 GLU A O 1
ATOM 730 N N . GLY A 1 91 ? 38.128 1.282 28.678 1.00 41.34 91 GLY A N 1
ATOM 731 C CA . GLY A 1 91 ? 37.551 0.234 27.855 1.00 41.34 91 GLY A CA 1
ATOM 732 C C . GLY A 1 91 ? 36.060 0.357 27.538 1.00 41.34 91 GLY A C 1
ATOM 733 O O . GLY A 1 91 ? 35.249 0.910 28.278 1.00 41.34 91 GLY A O 1
ATOM 734 N N . GLY A 1 92 ? 35.692 -0.296 26.439 1.00 35.53 92 GLY A N 1
ATOM 735 C CA . GLY A 1 92 ? 34.315 -0.467 26.004 1.00 35.53 92 GLY A CA 1
ATOM 736 C C . GLY A 1 92 ? 34.181 -1.682 25.101 1.00 35.53 92 GLY A C 1
ATOM 737 O O . GLY A 1 92 ? 33.911 -1.554 23.914 1.00 35.53 92 GLY A O 1
ATOM 738 N N . GLU A 1 93 ? 34.395 -2.872 25.660 1.00 43.97 93 GLU A N 1
ATOM 739 C CA . GLU A 1 93 ? 34.071 -4.144 25.018 1.00 43.97 93 GLU A CA 1
ATOM 740 C C . GLU A 1 93 ? 32.555 -4.183 24.762 1.00 43.97 93 GLU A C 1
ATOM 742 O O . GLU A 1 93 ? 31.760 -4.457 25.664 1.00 43.97 93 GLU A O 1
ATOM 747 N N . ARG A 1 94 ? 32.120 -3.884 23.537 1.00 37.72 94 ARG A N 1
ATOM 748 C CA . ARG A 1 94 ? 30.722 -4.064 23.145 1.00 37.72 94 ARG A CA 1
ATOM 749 C C . ARG A 1 94 ? 30.640 -5.187 22.128 1.00 37.72 94 ARG A C 1
ATOM 751 O O . ARG A 1 94 ? 30.851 -5.007 20.936 1.00 37.72 94 ARG A O 1
ATOM 758 N N . ALA A 1 95 ? 30.340 -6.373 22.649 1.00 45.00 95 ALA A N 1
ATOM 759 C CA . ALA A 1 95 ? 29.838 -7.484 21.865 1.00 45.00 95 ALA A CA 1
ATOM 760 C C . ALA A 1 95 ? 28.544 -7.039 21.166 1.00 45.00 95 ALA A C 1
ATOM 762 O O . ALA A 1 95 ? 27.503 -6.913 21.813 1.00 45.00 95 ALA A O 1
ATOM 763 N N . VAL A 1 96 ? 28.618 -6.788 19.860 1.00 38.41 96 VAL A N 1
ATOM 764 C CA . VAL A 1 96 ? 27.434 -6.658 19.011 1.00 38.41 96 VAL A CA 1
ATOM 765 C C . VAL A 1 96 ? 27.187 -8.024 18.387 1.00 38.41 96 VAL A C 1
ATOM 767 O O . VAL A 1 96 ? 28.003 -8.579 17.654 1.00 38.41 96 VAL A O 1
ATOM 770 N N . SER A 1 97 ? 26.076 -8.609 18.816 1.00 39.72 97 SER A N 1
ATOM 771 C CA . SER A 1 97 ? 25.457 -9.800 18.257 1.00 39.72 97 SER A CA 1
ATOM 772 C C . SER A 1 97 ? 25.302 -9.667 16.747 1.00 39.72 97 SER A C 1
ATOM 774 O O . SER A 1 97 ? 24.842 -8.634 16.280 1.00 39.72 97 SER A O 1
ATOM 776 N N . GLY A 1 98 ? 25.660 -10.731 16.026 1.00 37.16 98 GLY A N 1
ATOM 777 C CA . GLY A 1 98 ? 25.678 -10.786 14.569 1.00 37.16 98 GLY A CA 1
ATOM 778 C C . GLY A 1 98 ? 24.417 -10.244 13.905 1.00 37.16 98 GLY A C 1
ATOM 779 O O . GLY A 1 98 ? 23.358 -10.871 13.948 1.00 37.16 98 GLY A O 1
ATOM 780 N N . GLU A 1 99 ? 24.602 -9.114 13.239 1.00 35.12 99 GLU A N 1
ATOM 781 C CA . GLU A 1 99 ? 23.788 -8.645 12.135 1.00 35.12 99 GLU A CA 1
ATOM 782 C C . GLU A 1 99 ? 24.014 -9.612 10.970 1.00 35.12 99 GLU A C 1
ATOM 784 O O . GLU A 1 99 ? 25.117 -9.740 10.432 1.00 35.12 99 GLU A O 1
ATOM 789 N N . LYS A 1 100 ? 22.990 -10.400 10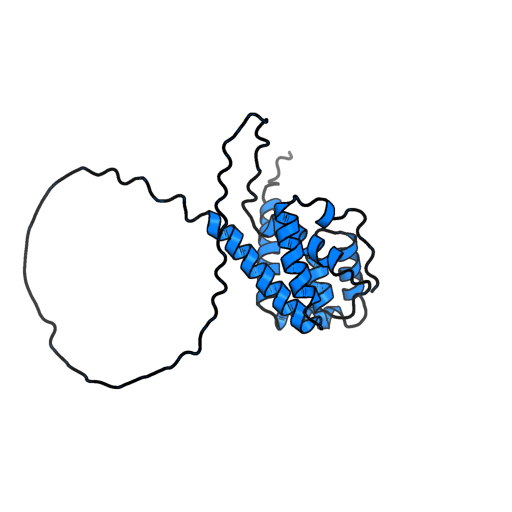.641 1.00 36.94 100 LYS A N 1
ATOM 790 C CA . LYS A 1 100 ? 22.972 -11.119 9.372 1.00 36.94 100 LYS A CA 1
ATOM 791 C C . LYS A 1 100 ? 22.543 -10.113 8.320 1.00 36.94 100 LYS A C 1
ATOM 793 O O . LYS A 1 100 ? 21.357 -9.964 8.059 1.00 36.94 100 LYS A O 1
ATOM 798 N N . VAL A 1 101 ? 23.531 -9.439 7.747 1.00 36.19 101 VAL A N 1
ATOM 799 C CA . VAL A 1 101 ? 23.395 -8.808 6.441 1.00 36.19 101 VAL A CA 1
ATOM 800 C C . VAL A 1 101 ? 23.072 -9.922 5.448 1.00 36.19 101 VAL A C 1
ATOM 802 O O . VAL A 1 101 ? 23.890 -10.804 5.168 1.00 36.19 101 VAL A O 1
ATOM 805 N N . ASN A 1 102 ? 21.826 -9.968 4.994 1.00 37.22 102 ASN A N 1
ATOM 806 C CA . ASN A 1 102 ? 21.459 -10.812 3.873 1.00 37.22 102 ASN A CA 1
ATOM 807 C C . ASN A 1 102 ? 21.973 -10.074 2.642 1.00 37.22 102 ASN A C 1
ATOM 809 O O . ASN A 1 102 ? 21.295 -9.197 2.128 1.00 37.22 102 ASN A O 1
ATOM 813 N N . GLY A 1 103 ? 23.214 -10.369 2.254 1.00 31.55 103 GLY A N 1
ATOM 814 C CA . GLY A 1 103 ? 23.835 -9.807 1.064 1.00 31.55 103 GLY A CA 1
ATOM 815 C C . GLY A 1 103 ? 22.966 -10.091 -0.153 1.00 31.55 103 GLY A C 1
ATOM 816 O O . GLY A 1 103 ? 22.874 -11.235 -0.605 1.00 31.55 103 GLY A O 1
ATOM 817 N N . TRP A 1 104 ? 22.331 -9.040 -0.658 1.00 39.84 104 TRP A N 1
ATOM 818 C CA . TRP A 1 104 ? 21.835 -8.988 -2.017 1.00 39.84 104 TRP A CA 1
ATOM 819 C C . TRP A 1 104 ? 23.071 -9.073 -2.913 1.00 39.84 104 TRP A C 1
ATOM 821 O O . TRP A 1 104 ? 24.029 -8.314 -2.771 1.00 39.84 104 TRP A O 1
ATOM 831 N N . HIS A 1 105 ? 23.132 -10.105 -3.743 1.00 36.84 105 HIS A N 1
ATOM 832 C CA . HIS A 1 105 ? 24.190 -10.259 -4.729 1.00 36.84 105 HIS A CA 1
ATOM 833 C C . HIS A 1 105 ? 23.532 -10.076 -6.083 1.00 36.84 105 HIS A C 1
ATOM 835 O O . HIS A 1 105 ? 22.869 -10.994 -6.570 1.00 36.84 105 HIS A O 1
ATOM 841 N N . GLY A 1 106 ? 23.707 -8.873 -6.638 1.00 35.66 106 GLY A N 1
ATOM 842 C CA . GLY A 1 106 ? 23.402 -8.548 -8.023 1.00 35.66 106 GLY A CA 1
ATOM 843 C C . GLY A 1 106 ? 24.046 -9.592 -8.925 1.00 35.66 106 GLY A C 1
ATOM 844 O O . GLY A 1 106 ? 25.269 -9.724 -9.011 1.00 35.66 106 GLY A O 1
ATOM 845 N N . GLY A 1 107 ? 23.199 -10.430 -9.512 1.00 32.03 107 GLY A N 1
ATOM 846 C CA . GLY A 1 107 ? 23.610 -11.483 -10.418 1.00 32.03 107 GLY A CA 1
ATOM 847 C C . GLY A 1 107 ? 23.959 -10.878 -11.764 1.00 32.03 107 GLY A C 1
ATOM 848 O O . GLY A 1 107 ? 23.117 -10.847 -12.651 1.00 32.03 107 GLY A O 1
ATOM 849 N N . GLY A 1 108 ? 25.212 -10.445 -11.916 1.00 40.50 108 GLY A N 1
ATOM 850 C CA . GLY A 1 108 ? 25.801 -10.110 -13.206 1.00 40.50 108 GLY A CA 1
ATOM 851 C C . GLY A 1 108 ? 25.649 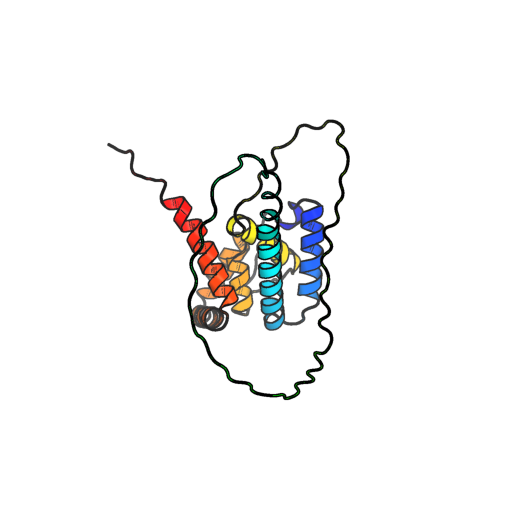-11.276 -14.185 1.00 40.50 108 GLY A C 1
ATOM 852 O O . GLY A 1 108 ? 26.271 -12.331 -14.037 1.00 40.50 108 GLY A O 1
ATOM 853 N N . GLY A 1 109 ? 24.802 -11.072 -15.189 1.00 30.56 109 GLY A N 1
ATOM 854 C CA . GLY A 1 109 ? 24.507 -12.025 -16.248 1.00 30.56 109 GLY A CA 1
ATOM 855 C C . GLY A 1 109 ? 24.649 -11.372 -17.614 1.00 30.56 109 GLY A C 1
ATOM 856 O O . GLY A 1 109 ? 23.669 -11.229 -18.330 1.00 30.56 109 GLY A O 1
ATOM 857 N N . VAL A 1 110 ? 25.872 -10.992 -17.992 1.00 33.44 110 VAL A N 1
ATOM 858 C CA . VAL A 1 110 ? 26.181 -10.572 -19.365 1.00 33.44 110 VAL A CA 1
ATOM 859 C C . VAL A 1 110 ? 25.925 -11.731 -20.338 1.00 33.44 110 VAL A C 1
ATOM 861 O O . VAL A 1 110 ? 26.727 -12.660 -20.468 1.00 33.44 110 VAL A O 1
ATOM 864 N N . VAL A 1 111 ? 24.790 -11.693 -21.036 1.00 43.12 111 VAL A N 1
ATOM 865 C CA . VAL A 1 111 ? 24.526 -12.523 -22.216 1.00 43.12 111 VAL A CA 1
ATOM 866 C C . VAL A 1 111 ? 24.864 -11.719 -23.469 1.00 43.12 111 VAL A C 1
ATOM 868 O O . VAL A 1 111 ? 24.344 -10.637 -23.705 1.00 43.12 111 VAL A O 1
ATOM 871 N N . ALA A 1 112 ? 25.802 -12.243 -24.259 1.00 31.80 112 ALA A N 1
ATOM 872 C CA . ALA A 1 112 ? 26.248 -11.638 -25.511 1.00 31.80 112 ALA A CA 1
ATOM 873 C C . ALA A 1 112 ? 25.098 -11.558 -26.540 1.00 31.80 112 ALA A C 1
ATOM 875 O O . ALA A 1 112 ? 24.345 -12.530 -26.663 1.00 31.80 112 ALA A O 1
ATOM 876 N N . PRO A 1 113 ? 24.982 -10.465 -27.318 1.00 42.75 113 PRO A N 1
ATOM 877 C CA . PRO A 1 113 ? 23.825 -10.238 -28.171 1.00 42.75 113 PRO A CA 1
ATOM 878 C C . PRO A 1 113 ? 23.919 -11.037 -29.475 1.00 42.75 113 PRO A C 1
ATOM 880 O O . PRO A 1 113 ? 24.961 -11.083 -30.135 1.00 42.75 113 PRO A O 1
ATOM 883 N N . ALA A 1 114 ? 22.798 -11.627 -29.876 1.00 41.09 114 ALA A N 1
ATOM 884 C CA . ALA A 1 114 ? 22.525 -11.970 -31.261 1.00 41.09 114 ALA A CA 1
ATOM 885 C C . ALA A 1 114 ? 21.187 -11.322 -31.626 1.00 41.09 114 ALA A C 1
ATOM 887 O O . ALA A 1 114 ? 20.171 -11.751 -31.097 1.00 41.09 114 ALA A O 1
ATOM 888 N N . ASP A 1 115 ? 21.263 -10.295 -32.483 1.00 51.50 115 ASP A N 1
ATOM 889 C CA . ASP A 1 115 ? 20.192 -9.692 -33.293 1.00 51.50 115 ASP A CA 1
ATOM 890 C C . ASP A 1 115 ? 18.770 -9.780 -32.713 1.00 51.50 115 ASP A C 1
ATOM 892 O O . ASP A 1 115 ? 18.063 -10.751 -32.964 1.00 51.50 115 ASP A O 1
ATOM 896 N N . ASP A 1 116 ? 18.326 -8.723 -32.038 1.00 43.91 116 ASP A N 1
ATOM 897 C CA . ASP A 1 116 ? 16.922 -8.312 -32.059 1.00 43.91 116 ASP A CA 1
ATOM 898 C C . ASP A 1 116 ? 16.867 -6.795 -31.836 1.00 43.91 116 ASP A C 1
ATOM 900 O O . ASP A 1 116 ? 17.774 -6.210 -31.236 1.00 43.91 116 ASP A O 1
ATOM 904 N N . GLU A 1 117 ? 15.882 -6.151 -32.449 1.00 48.75 117 GLU A N 1
ATOM 905 C CA . GLU A 1 117 ? 15.696 -4.703 -32.439 1.00 48.75 117 GLU A CA 1
ATOM 906 C C . GLU A 1 117 ? 15.651 -4.230 -30.980 1.00 48.75 117 GLU A C 1
ATOM 908 O O . GLU A 1 117 ? 14.804 -4.681 -30.216 1.00 48.75 117 GLU A O 1
ATOM 913 N N . VAL A 1 118 ? 16.603 -3.380 -30.581 1.00 44.22 118 VAL A N 1
ATOM 914 C CA . VAL A 1 118 ? 16.618 -2.773 -29.246 1.00 44.22 118 VAL A CA 1
ATOM 915 C C . VAL A 1 118 ? 15.385 -1.887 -29.121 1.00 44.22 118 VAL A C 1
ATOM 917 O O . VAL A 1 118 ? 15.363 -0.751 -29.588 1.00 44.22 118 VAL A O 1
ATOM 920 N N . GLU A 1 119 ? 14.328 -2.463 -28.557 1.00 47.38 119 GLU A N 1
ATOM 921 C CA . GLU A 1 119 ? 13.294 -1.724 -27.852 1.00 47.38 119 GLU A CA 1
ATOM 922 C C . GLU A 1 119 ? 14.040 -0.867 -26.826 1.00 47.38 119 GLU A C 1
ATOM 924 O O . GLU A 1 119 ? 14.816 -1.381 -26.020 1.00 47.38 119 GLU A O 1
ATOM 929 N N . GLU A 1 120 ? 13.946 0.448 -26.996 1.00 41.38 120 GLU A N 1
ATOM 930 C CA . GLU A 1 120 ? 14.544 1.434 -26.107 1.00 41.38 120 GLU A CA 1
ATOM 931 C C . GLU A 1 120 ? 13.972 1.149 -24.715 1.00 41.38 120 GLU A C 1
ATOM 933 O O . GLU A 1 120 ? 12.777 1.321 -24.490 1.00 41.38 120 GLU A O 1
ATOM 938 N N . VAL A 1 121 ? 14.788 0.565 -23.832 1.00 45.59 121 VAL A N 1
ATOM 939 C CA . VAL A 1 121 ? 14.393 0.320 -22.445 1.00 45.59 121 VAL A CA 1
ATOM 940 C C . VAL A 1 121 ? 14.292 1.700 -21.821 1.00 45.59 121 VAL A C 1
ATOM 942 O O . VAL A 1 121 ? 15.314 2.331 -21.567 1.00 45.59 121 VAL A O 1
ATOM 945 N N . GLU A 1 122 ? 13.066 2.193 -21.677 1.00 47.84 122 GLU A N 1
ATOM 946 C CA . GLU A 1 122 ? 12.758 3.393 -20.911 1.00 47.84 122 GLU A CA 1
ATOM 947 C C . GLU A 1 122 ? 13.217 3.115 -19.477 1.00 47.84 122 GLU A C 1
ATOM 949 O O . GLU A 1 122 ? 12.620 2.313 -18.755 1.00 47.84 122 GLU A O 1
ATOM 954 N N . ILE A 1 123 ? 14.379 3.664 -19.125 1.00 53.16 123 ILE A N 1
ATOM 955 C CA . ILE A 1 123 ? 14.856 3.676 -17.749 1.00 53.16 123 ILE A CA 1
ATOM 956 C C . ILE A 1 123 ? 13.883 4.604 -17.040 1.00 53.16 123 ILE A C 1
ATOM 958 O O . ILE A 1 123 ? 13.828 5.788 -17.353 1.00 53.16 123 ILE A O 1
ATOM 962 N N . VAL A 1 124 ? 13.059 4.045 -16.160 1.00 58.22 124 VAL A N 1
ATOM 963 C CA . VAL A 1 124 ? 12.223 4.861 -15.286 1.00 58.22 124 VAL A CA 1
ATOM 964 C C . VAL A 1 124 ? 13.179 5.561 -14.330 1.00 58.22 124 VAL A C 1
ATOM 966 O O . VAL A 1 124 ? 13.803 4.896 -13.504 1.00 58.22 124 VAL A O 1
ATOM 969 N N . GLU A 1 125 ? 13.331 6.872 -14.500 1.00 64.50 125 GLU A N 1
ATOM 970 C CA . GLU A 1 125 ? 14.250 7.687 -13.700 1.00 64.50 125 GLU A CA 1
ATOM 971 C C . GLU A 1 125 ? 13.688 7.946 -12.290 1.00 64.50 125 GLU A C 1
ATOM 973 O O . GLU A 1 125 ? 14.462 8.132 -11.359 1.00 64.50 125 GLU A O 1
ATOM 978 N N . ASP A 1 126 ? 12.361 7.879 -12.104 1.00 84.94 126 ASP A N 1
ATOM 979 C CA . ASP A 1 126 ? 11.704 8.159 -10.823 1.00 84.94 126 ASP A CA 1
ATOM 980 C C . ASP A 1 126 ? 10.992 6.931 -10.222 1.00 84.94 126 ASP A C 1
ATOM 982 O O . ASP A 1 126 ? 10.095 6.316 -10.812 1.00 84.94 126 ASP A O 1
ATOM 986 N N . PHE A 1 127 ? 11.357 6.587 -8.985 1.00 90.12 127 PHE A N 1
ATOM 987 C CA . PHE A 1 127 ? 10.721 5.518 -8.221 1.00 90.12 127 PHE A CA 1
ATOM 988 C C . PHE A 1 127 ? 9.219 5.763 -7.982 1.00 90.12 127 PHE A C 1
ATOM 990 O O . PHE A 1 127 ? 8.436 4.799 -7.971 1.00 90.12 127 PHE A O 1
ATOM 997 N N . ALA A 1 128 ? 8.791 7.025 -7.850 1.00 92.31 128 ALA A N 1
ATOM 998 C CA . ALA A 1 128 ? 7.388 7.395 -7.657 1.00 92.31 128 ALA A CA 1
ATOM 999 C C . ALA A 1 128 ? 6.495 6.934 -8.826 1.00 92.31 128 ALA A C 1
ATOM 1001 O O . ALA A 1 128 ? 5.350 6.516 -8.611 1.00 92.31 128 ALA A O 1
ATOM 1002 N N . GLU A 1 129 ? 7.029 6.901 -10.052 1.00 90.81 129 GLU A N 1
ATOM 1003 C CA . GLU A 1 129 ? 6.289 6.485 -11.248 1.00 90.81 129 GLU A CA 1
ATOM 1004 C C . GLU A 1 129 ? 5.943 4.981 -11.214 1.00 90.81 129 GLU A C 1
ATOM 1006 O O . GLU A 1 129 ? 4.835 4.548 -11.562 1.00 90.81 129 GLU A O 1
ATOM 1011 N N . VAL A 1 130 ? 6.877 4.152 -10.740 1.00 92.25 130 VAL A N 1
ATOM 1012 C CA . VAL A 1 130 ? 6.745 2.683 -10.741 1.00 92.25 130 VAL A CA 1
ATOM 1013 C C . VAL A 1 130 ? 6.181 2.109 -9.449 1.00 92.25 130 VAL A C 1
ATOM 1015 O O . VAL A 1 130 ? 5.621 1.002 -9.461 1.00 92.25 130 VAL A O 1
ATOM 1018 N N . LEU A 1 131 ? 6.276 2.826 -8.328 1.00 95.06 131 LEU A N 1
ATOM 1019 C CA . LEU A 1 131 ? 5.785 2.357 -7.034 1.00 95.06 131 LEU A CA 1
ATOM 1020 C C . LEU A 1 131 ? 4.313 1.881 -7.089 1.00 95.06 131 LEU A C 1
ATOM 1022 O O . LEU A 1 131 ? 4.027 0.767 -6.616 1.00 95.06 131 LEU A O 1
ATOM 1026 N N . PRO A 1 132 ? 3.366 2.601 -7.733 1.00 96.38 132 PRO A N 1
ATOM 1027 C CA . PRO A 1 132 ? 1.981 2.147 -7.832 1.00 96.38 132 PRO A CA 1
ATOM 1028 C C . PRO A 1 132 ? 1.799 0.812 -8.555 1.00 96.38 132 PRO A C 1
ATOM 1030 O O . PRO A 1 132 ? 0.882 0.033 -8.234 1.00 96.38 132 PRO A O 1
ATOM 1033 N N . PHE A 1 133 ? 2.658 0.525 -9.536 1.00 95.94 133 PHE A N 1
ATOM 1034 C CA . PHE A 1 133 ? 2.667 -0.745 -10.249 1.00 95.94 133 PHE A CA 1
ATOM 1035 C C . PHE A 1 133 ? 3.065 -1.894 -9.316 1.00 95.94 133 PHE A C 1
ATOM 1037 O O . PHE A 1 133 ? 2.303 -2.863 -9.182 1.00 95.94 133 PHE A O 1
ATOM 1044 N N . TYR A 1 134 ? 4.192 -1.760 -8.609 1.00 95.69 134 TYR A N 1
ATOM 1045 C CA . TYR A 1 134 ? 4.673 -2.772 -7.663 1.00 95.69 134 TYR A CA 1
ATOM 1046 C C . TYR A 1 134 ? 3.660 -3.041 -6.553 1.00 95.69 134 TYR A C 1
ATOM 1048 O O . TYR A 1 134 ? 3.286 -4.197 -6.308 1.00 95.69 134 TYR A O 1
ATOM 1056 N N . VAL A 1 135 ? 3.134 -1.980 -5.935 1.00 97.19 135 VAL A N 1
ATOM 1057 C CA . VAL A 1 135 ? 2.117 -2.099 -4.885 1.00 97.19 135 VAL A CA 1
ATOM 1058 C C . VAL A 1 135 ? 0.868 -2.801 -5.423 1.00 97.19 135 VAL A C 1
ATOM 1060 O O . VAL A 1 135 ? 0.356 -3.729 -4.790 1.00 97.19 135 VAL A O 1
ATOM 1063 N N . GLY A 1 136 ? 0.392 -2.428 -6.614 1.00 97.06 136 GLY A N 1
ATOM 1064 C CA . GLY A 1 136 ? -0.780 -3.051 -7.231 1.00 97.06 136 GLY A CA 1
ATOM 1065 C C . GLY A 1 136 ? -0.617 -4.545 -7.498 1.00 97.06 136 GLY A C 1
ATOM 1066 O O . GLY A 1 136 ? -1.490 -5.331 -7.111 1.00 97.06 136 GLY A O 1
ATOM 1067 N N . ALA A 1 137 ? 0.515 -4.946 -8.079 1.00 97.31 137 ALA A N 1
ATOM 1068 C CA . ALA A 1 137 ? 0.810 -6.343 -8.388 1.00 97.31 137 ALA A CA 1
ATOM 1069 C C . ALA A 1 137 ? 0.903 -7.211 -7.122 1.00 97.31 137 ALA A C 1
ATOM 1071 O O . ALA A 1 137 ? 0.333 -8.308 -7.067 1.00 97.31 137 ALA A O 1
ATOM 1072 N N . VAL A 1 138 ? 1.561 -6.707 -6.072 1.00 97.00 138 VAL A N 1
ATOM 1073 C CA . VAL A 1 138 ? 1.648 -7.398 -4.779 1.00 97.00 138 VAL A CA 1
ATOM 1074 C C . VAL A 1 138 ? 0.261 -7.557 -4.155 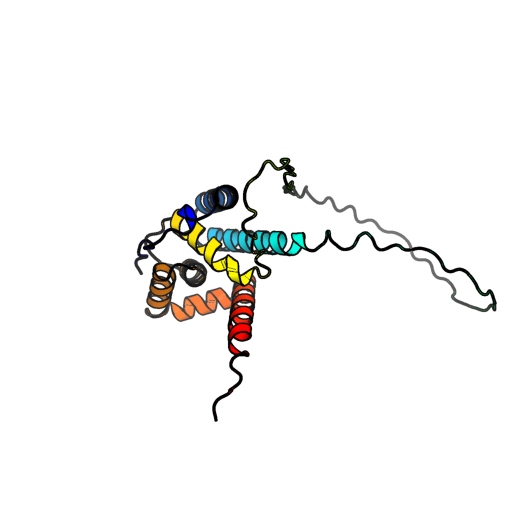1.00 97.00 138 VAL A C 1
ATOM 1076 O O . VAL A 1 138 ? -0.118 -8.664 -3.756 1.00 97.00 138 VAL A O 1
ATOM 1079 N N . LEU A 1 139 ? -0.529 -6.480 -4.091 1.00 97.31 139 LEU A N 1
ATOM 1080 C CA . LEU A 1 139 ? -1.862 -6.499 -3.483 1.00 97.31 139 LEU A CA 1
ATOM 1081 C C . LEU A 1 139 ? -2.824 -7.447 -4.203 1.00 97.31 139 LEU A C 1
ATOM 1083 O O . LEU A 1 139 ? -3.566 -8.177 -3.535 1.00 97.31 139 LEU A O 1
ATOM 1087 N N . GLU A 1 140 ? -2.774 -7.490 -5.538 1.00 96.00 140 GLU A N 1
ATOM 1088 C CA . GLU A 1 140 ? -3.545 -8.445 -6.338 1.00 96.00 140 GLU A CA 1
ATOM 1089 C C . GLU A 1 140 ? -3.268 -9.887 -5.884 1.00 96.00 140 GLU A C 1
ATOM 1091 O O . GLU A 1 140 ? -4.197 -10.670 -5.653 1.00 96.00 140 GLU A O 1
ATOM 1096 N N . GLN A 1 141 ? -1.993 -10.230 -5.697 1.00 96.00 141 GLN A N 1
ATOM 1097 C CA . GLN A 1 141 ? -1.571 -11.585 -5.347 1.00 96.00 141 GLN A CA 1
ATOM 1098 C C . GLN A 1 141 ? -1.741 -11.930 -3.867 1.00 96.00 141 GLN A C 1
ATOM 1100 O O . GLN A 1 141 ? -1.866 -13.116 -3.529 1.00 96.00 141 GLN A O 1
ATOM 1105 N N . LEU A 1 142 ? -1.786 -10.937 -2.972 1.00 94.69 142 LEU A N 1
ATOM 1106 C CA . LEU A 1 142 ? -2.242 -11.148 -1.594 1.00 94.69 142 LEU A CA 1
ATOM 1107 C C . LEU A 1 142 ? -3.706 -11.610 -1.559 1.00 94.69 142 LEU A C 1
ATOM 1109 O O . LEU A 1 142 ? -4.072 -12.385 -0.673 1.00 94.69 142 LEU A O 1
ATOM 1113 N N . GLY A 1 143 ? -4.515 -11.205 -2.545 1.00 92.75 143 GLY A N 1
ATOM 1114 C CA . GLY A 1 143 ? -5.850 -11.757 -2.784 1.00 92.75 143 GLY A CA 1
ATOM 1115 C C . GLY A 1 143 ? -6.861 -11.441 -1.681 1.00 92.75 143 GLY A C 1
ATOM 1116 O O . GLY A 1 143 ? -7.811 -12.201 -1.466 1.00 92.75 143 GLY A O 1
ATOM 1117 N N . GLU A 1 144 ? -6.655 -10.342 -0.953 1.00 94.06 144 GLU A N 1
ATOM 1118 C CA . GLU A 1 144 ? -7.601 -9.894 0.063 1.00 94.06 144 GLU A CA 1
ATOM 1119 C C . GLU A 1 144 ? -8.930 -9.509 -0.591 1.00 94.06 144 GLU A C 1
ATOM 1121 O O . GLU A 1 144 ? -8.988 -8.873 -1.637 1.00 94.06 144 GLU A O 1
ATOM 1126 N N . THR A 1 145 ? -10.037 -9.875 0.049 1.00 94.12 145 THR A N 1
ATOM 1127 C CA . THR A 1 145 ? -11.382 -9.634 -0.509 1.00 94.12 145 THR A CA 1
ATOM 1128 C C . THR A 1 145 ? -12.107 -8.477 0.169 1.00 94.12 145 THR A C 1
ATOM 1130 O O . THR A 1 145 ? -13.198 -8.075 -0.253 1.00 94.12 145 THR A O 1
ATOM 1133 N N . LYS A 1 146 ? -11.533 -7.940 1.253 1.00 95.69 146 LYS A N 1
ATOM 1134 C CA . LYS A 1 146 ? -12.168 -6.921 2.083 1.00 95.69 146 LYS A CA 1
ATOM 1135 C C . LYS A 1 146 ? -11.152 -6.029 2.803 1.00 95.69 146 LYS A C 1
ATOM 1137 O O . LYS A 1 146 ? -10.225 -6.521 3.436 1.00 95.69 146 LYS A O 1
ATOM 1142 N N . LEU A 1 147 ? -11.433 -4.726 2.809 1.00 96.25 147 LEU A N 1
ATOM 1143 C CA . LEU A 1 147 ? -10.778 -3.729 3.659 1.00 96.25 147 LEU A CA 1
ATOM 1144 C C . LEU A 1 147 ? -11.481 -3.620 5.016 1.00 96.25 147 LEU A C 1
ATOM 1146 O O . LEU A 1 147 ? -12.702 -3.379 5.088 1.00 96.25 147 LEU A O 1
ATOM 1150 N N . GLU A 1 148 ? -10.699 -3.764 6.083 1.00 95.31 148 GLU A N 1
ATOM 1151 C CA . GLU A 1 148 ? -11.139 -3.720 7.481 1.00 95.31 148 GLU A CA 1
ATOM 1152 C C . GLU A 1 148 ? -10.293 -2.786 8.359 1.00 95.31 148 GLU A C 1
ATOM 1154 O O . GLU A 1 148 ? -10.801 -2.277 9.369 1.00 95.31 148 GLU A O 1
ATOM 1159 N N . ARG A 1 149 ? -9.037 -2.529 7.979 1.00 96.06 149 ARG A N 1
ATOM 1160 C CA . ARG A 1 149 ? -8.081 -1.740 8.763 1.00 96.06 149 ARG A CA 1
ATOM 1161 C C . ARG A 1 149 ? -7.475 -0.570 7.961 1.00 96.06 149 ARG A C 1
ATOM 1163 O O . ARG A 1 149 ? -7.439 -0.662 6.734 1.00 96.06 149 ARG A O 1
ATOM 1170 N N . PRO A 1 150 ? -7.033 0.520 8.625 1.00 97.25 150 PRO A N 1
ATOM 1171 C CA . PRO A 1 150 ? -6.422 1.664 7.943 1.00 97.25 150 PRO A CA 1
ATOM 1172 C C . PRO A 1 150 ? -5.146 1.301 7.180 1.00 97.25 150 PRO A C 1
ATOM 1174 O O . PRO A 1 150 ? -4.978 1.790 6.073 1.00 97.25 150 PRO A O 1
ATOM 1177 N N . GLU A 1 151 ? -4.333 0.382 7.705 1.00 97.06 151 GLU A N 1
ATOM 1178 C CA . GLU A 1 151 ? -3.099 -0.094 7.070 1.00 97.06 151 GLU A CA 1
ATOM 1179 C C . GLU A 1 151 ? -3.395 -0.697 5.689 1.00 97.06 151 GLU A C 1
ATOM 1181 O O . GLU A 1 151 ? -2.688 -0.452 4.724 1.00 97.06 151 GLU A O 1
ATOM 1186 N N . GLN A 1 152 ? -4.501 -1.437 5.557 1.00 96.88 152 GLN A N 1
ATOM 1187 C CA . GLN A 1 152 ? -4.929 -1.953 4.256 1.00 96.88 152 GLN A CA 1
ATOM 1188 C C . GLN A 1 152 ? -5.356 -0.817 3.327 1.00 96.88 152 GLN A C 1
ATOM 1190 O O . GLN A 1 152 ? -4.974 -0.793 2.169 1.00 96.88 152 GLN A O 1
ATOM 1195 N N . ALA A 1 153 ? -6.174 0.117 3.817 1.00 97.50 153 ALA A N 1
ATOM 1196 C CA . ALA A 1 153 ? -6.648 1.221 2.988 1.00 97.50 153 ALA A CA 1
ATOM 1197 C C . ALA A 1 153 ? -5.487 2.080 2.461 1.00 97.50 153 ALA A C 1
ATOM 1199 O O . ALA A 1 153 ? -5.572 2.537 1.331 1.00 97.50 153 ALA A O 1
ATOM 1200 N N . ALA A 1 154 ? -4.419 2.229 3.246 1.00 97.69 154 ALA A N 1
ATOM 1201 C CA . ALA A 1 154 ? -3.192 2.922 2.878 1.00 97.69 154 ALA A CA 1
ATOM 1202 C C . ALA A 1 154 ? -2.539 2.335 1.620 1.00 97.69 154 ALA A C 1
ATOM 1204 O O . ALA A 1 154 ? -2.581 2.959 0.566 1.00 97.69 154 ALA A O 1
ATOM 1205 N N . PHE A 1 155 ? -2.075 1.084 1.659 1.00 97.81 155 PHE A N 1
ATOM 1206 C CA . PHE A 1 155 ? -1.446 0.483 0.473 1.00 97.81 155 PHE A CA 1
ATOM 1207 C C . PHE A 1 155 ? -2.407 0.344 -0.713 1.00 97.81 155 PHE A C 1
ATOM 1209 O O . PHE A 1 155 ? -1.991 0.443 -1.860 1.00 97.81 155 PHE A O 1
ATOM 1216 N N . TYR A 1 156 ? -3.707 0.145 -0.473 1.00 97.75 156 TYR A N 1
ATOM 1217 C CA . TYR A 1 156 ? -4.681 0.098 -1.569 1.00 97.75 156 TYR A CA 1
ATOM 1218 C C . TYR A 1 156 ? -4.907 1.460 -2.248 1.00 97.75 156 TYR A C 1
ATOM 1220 O O . TYR A 1 156 ? -5.343 1.465 -3.397 1.00 97.75 156 TYR A O 1
ATOM 1228 N N . LEU A 1 157 ? -4.622 2.590 -1.584 1.00 97.25 157 LEU A N 1
ATOM 1229 C CA . LEU A 1 157 ? -4.621 3.916 -2.220 1.00 97.25 157 LEU A CA 1
ATOM 1230 C C . LEU A 1 157 ? -3.410 4.123 -3.125 1.00 97.25 157 LEU A C 1
ATOM 1232 O O . LEU A 1 157 ? -3.557 4.778 -4.145 1.00 97.25 157 LEU A O 1
ATOM 1236 N N . LEU A 1 158 ? -2.266 3.531 -2.776 1.00 96.88 158 LEU A N 1
ATOM 1237 C CA . LEU A 1 158 ? -1.044 3.591 -3.581 1.00 96.88 158 LEU A CA 1
ATOM 1238 C C . LEU A 1 158 ? -1.104 2.698 -4.829 1.00 96.88 158 LEU A C 1
ATOM 1240 O O . LEU A 1 158 ? -0.212 2.728 -5.657 1.00 96.88 158 LEU A O 1
ATOM 1244 N N . SER A 1 159 ? -2.118 1.847 -4.978 1.00 97.44 159 SER A N 1
ATOM 1245 C CA . SER A 1 159 ? -2.174 0.890 -6.083 1.00 97.44 159 SER A CA 1
ATOM 1246 C C . SER A 1 159 ? -2.485 1.555 -7.430 1.00 97.44 159 SER A C 1
ATOM 1248 O O . SER A 1 159 ? -3.449 2.305 -7.539 1.00 97.44 159 SER A O 1
ATOM 1250 N N . CYS A 1 160 ? -1.810 1.120 -8.500 1.00 95.94 160 CYS A N 1
ATOM 1251 C CA . CYS A 1 160 ? -2.161 1.476 -9.886 1.00 95.94 160 CYS A CA 1
ATOM 1252 C C . CYS A 1 160 ? -3.562 1.002 -10.340 1.00 95.94 160 CYS A C 1
ATOM 1254 O O . CYS A 1 160 ? -4.039 1.377 -11.413 1.00 95.94 160 CYS A O 1
ATOM 1256 N N . HIS A 1 161 ? -4.235 0.140 -9.569 1.00 97.25 161 HIS A N 1
ATOM 1257 C CA . HIS A 1 161 ? -5.547 -0.389 -9.927 1.00 97.25 161 HIS A CA 1
ATOM 1258 C C . HIS A 1 161 ? -6.670 0.553 -9.470 1.00 97.25 161 HIS A C 1
ATOM 1260 O O . HIS A 1 161 ? -6.859 0.721 -8.260 1.00 97.25 161 HIS A O 1
ATOM 1266 N N . PRO A 1 162 ? -7.504 1.088 -10.384 1.00 97.12 162 PRO A N 1
ATOM 1267 C CA . PRO A 1 162 ? -8.616 1.957 -9.997 1.00 97.12 162 PRO A CA 1
ATOM 1268 C C . PRO A 1 162 ? -9.617 1.239 -9.082 1.00 97.12 162 PRO A C 1
ATOM 1270 O O . PRO A 1 162 ? -10.185 1.837 -8.175 1.00 97.12 162 PRO A O 1
ATOM 1273 N N . GLU A 1 163 ? -9.799 -0.075 -9.240 1.00 97.50 163 GLU A N 1
ATOM 1274 C CA . GLU A 1 163 ? -10.666 -0.866 -8.364 1.00 97.50 163 GLU A CA 1
ATOM 1275 C C . GLU A 1 163 ? -10.176 -0.896 -6.910 1.00 97.50 163 GLU A C 1
ATOM 1277 O O . GLU A 1 163 ? -10.986 -0.955 -5.978 1.00 97.50 163 GLU A O 1
ATOM 1282 N N . HIS A 1 164 ? -8.857 -0.876 -6.709 1.00 97.62 164 HIS A N 1
ATOM 1283 C CA . HIS A 1 164 ? -8.245 -0.829 -5.387 1.00 97.62 164 HIS A CA 1
ATOM 1284 C C . HIS A 1 164 ? -8.424 0.554 -4.760 1.00 97.62 164 HIS A C 1
ATOM 1286 O O . HIS A 1 164 ? -8.941 0.648 -3.639 1.00 97.62 164 HIS A O 1
ATOM 1292 N N . THR A 1 165 ? -8.083 1.612 -5.498 1.00 97.25 165 THR A N 1
ATOM 1293 C CA . THR A 1 165 ? -8.162 2.992 -5.004 1.00 97.25 165 THR A CA 1
ATOM 1294 C C . THR A 1 165 ? -9.607 3.398 -4.711 1.00 97.25 165 THR A C 1
ATOM 1296 O O . THR A 1 165 ? -9.894 3.897 -3.620 1.00 97.25 165 THR A O 1
ATOM 1299 N N . GLU A 1 166 ? -10.563 3.068 -5.586 1.00 97.69 166 GLU A N 1
ATOM 1300 C CA . GLU A 1 166 ? -11.996 3.302 -5.359 1.00 97.69 166 GLU A CA 1
ATOM 1301 C C . GLU A 1 166 ? -12.514 2.568 -4.111 1.00 97.69 166 GLU A C 1
ATOM 1303 O O . GLU A 1 166 ? -13.307 3.115 -3.328 1.00 97.69 166 GLU A O 1
ATOM 1308 N N . ALA A 1 167 ? -12.071 1.324 -3.892 1.00 97.75 167 ALA A N 1
ATOM 1309 C CA . ALA A 1 167 ? -12.437 0.560 -2.705 1.00 97.75 167 ALA A CA 1
ATOM 1310 C C . ALA A 1 167 ? -11.859 1.189 -1.430 1.00 97.75 167 ALA A C 1
ATOM 1312 O O . ALA A 1 167 ? -12.566 1.280 -0.418 1.00 97.75 167 ALA A O 1
ATOM 1313 N N . ALA A 1 168 ? -10.613 1.660 -1.463 1.00 97.88 168 ALA A N 1
ATOM 1314 C CA . ALA A 1 168 ? -9.985 2.331 -0.332 1.00 97.88 168 ALA A CA 1
ATOM 1315 C C . ALA A 1 168 ? -10.654 3.675 -0.015 1.00 97.88 168 ALA A C 1
ATOM 1317 O O . ALA A 1 168 ? -11.076 3.896 1.124 1.00 97.88 168 ALA A O 1
ATOM 1318 N N . GLN A 1 169 ? -10.892 4.517 -1.022 1.00 97.81 169 GLN A N 1
ATOM 1319 C CA . GLN A 1 169 ? -11.624 5.780 -0.874 1.00 97.81 169 GLN A CA 1
ATOM 1320 C C . GLN A 1 169 ? -13.032 5.553 -0.304 1.00 97.81 169 GLN A C 1
ATOM 1322 O O . GLN A 1 169 ? -13.447 6.201 0.663 1.00 97.81 169 GLN A O 1
ATOM 1327 N N . SER A 1 170 ? -13.756 4.562 -0.829 1.00 97.81 170 SER A N 1
ATOM 1328 C CA . SER A 1 170 ? -15.077 4.181 -0.318 1.00 97.81 170 SER A CA 1
ATOM 1329 C C . SER A 1 170 ? -15.031 3.690 1.130 1.00 97.81 170 SER A C 1
ATOM 1331 O O . SER A 1 170 ? -15.989 3.889 1.883 1.00 97.81 170 SER A O 1
ATOM 1333 N N . TRP A 1 171 ? -13.950 3.022 1.542 1.00 98.12 171 TRP A N 1
ATOM 1334 C CA . TRP A 1 171 ? -13.746 2.607 2.929 1.00 98.12 171 TRP A CA 1
ATOM 1335 C C . TRP A 1 171 ? -13.494 3.807 3.846 1.00 98.12 171 TRP A C 1
ATOM 1337 O O . TRP A 1 171 ? -14.077 3.862 4.934 1.00 98.12 171 TRP A O 1
ATOM 1347 N N . LEU A 1 172 ? -12.690 4.780 3.407 1.00 97.88 172 LEU A N 1
ATOM 1348 C CA . LEU A 1 172 ? -12.371 5.992 4.169 1.00 97.88 172 LEU A CA 1
ATOM 1349 C C . LEU A 1 172 ? -13.606 6.846 4.467 1.00 97.88 172 LEU A C 1
ATOM 1351 O O . LEU A 1 172 ? -13.756 7.345 5.584 1.00 97.88 172 LEU A O 1
ATOM 1355 N N . GLN A 1 173 ? -14.530 6.945 3.509 1.00 97.25 173 GLN A N 1
ATOM 1356 C CA . GLN A 1 173 ? -15.779 7.705 3.647 1.00 97.25 173 GLN A CA 1
ATOM 1357 C C . GLN A 1 173 ? -16.760 7.106 4.678 1.00 97.25 173 GLN A C 1
ATOM 1359 O O . GLN A 1 173 ? -17.773 7.723 5.019 1.00 97.25 173 GLN A O 1
ATOM 1364 N N . GLN A 1 174 ? -16.492 5.906 5.203 1.00 96.00 174 GLN A N 1
ATOM 1365 C CA . GLN A 1 174 ? -17.382 5.222 6.140 1.00 96.00 174 GLN A CA 1
ATOM 1366 C C . GLN A 1 174 ? -17.054 5.562 7.600 1.00 96.00 174 GLN A C 1
ATOM 1368 O O . GLN A 1 174 ? -16.024 5.177 8.151 1.00 96.00 174 GLN A O 1
ATOM 1373 N N . GLY A 1 175 ? -18.002 6.207 8.284 1.00 94.25 175 GLY A N 1
ATOM 1374 C CA . GLY A 1 175 ? -17.975 6.370 9.739 1.00 94.25 175 GLY A CA 1
ATOM 1375 C C . GLY A 1 175 ? -16.728 7.100 10.245 1.00 94.25 175 GLY A C 1
ATOM 1376 O O . GLY A 1 175 ? -16.519 8.268 9.941 1.00 94.25 175 GLY A O 1
ATOM 1377 N N . THR A 1 176 ? -15.925 6.430 11.076 1.00 96.38 176 THR A N 1
ATOM 1378 C CA . THR A 1 176 ? -14.698 6.996 11.665 1.00 96.38 176 THR A CA 1
ATOM 1379 C C . THR A 1 176 ? -13.425 6.544 10.950 1.00 96.38 176 THR A C 1
ATOM 1381 O O . THR A 1 176 ? -12.339 6.742 11.490 1.00 96.38 176 THR A O 1
ATOM 1384 N N . ASN A 1 177 ? -13.532 5.893 9.790 1.00 97.81 177 ASN A N 1
ATOM 1385 C CA . ASN A 1 177 ? -12.388 5.280 9.117 1.00 97.81 177 ASN A CA 1
ATOM 1386 C C . ASN A 1 177 ? -11.353 6.309 8.666 1.00 97.81 177 ASN A C 1
ATOM 1388 O O . ASN A 1 177 ? -10.179 6.099 8.942 1.00 97.81 177 ASN A O 1
ATOM 1392 N N . LEU A 1 178 ? -11.775 7.454 8.119 1.00 97.88 178 LEU A N 1
ATOM 1393 C CA . LEU A 1 178 ? -10.859 8.551 7.787 1.00 97.88 178 LEU A CA 1
ATOM 1394 C C . LEU A 1 178 ? -9.995 8.984 8.981 1.00 97.88 178 LEU A C 1
ATOM 1396 O O . LEU A 1 178 ? -8.791 9.128 8.848 1.00 97.88 178 LEU A O 1
ATOM 1400 N N . LYS A 1 179 ? -10.578 9.106 10.181 1.00 98.00 179 LYS A N 1
ATOM 1401 C CA . LYS A 1 179 ? -9.814 9.467 11.390 1.00 98.00 179 LYS A CA 1
ATOM 1402 C C . LYS A 1 179 ? -8.822 8.383 11.807 1.00 98.00 179 LYS A C 1
ATOM 1404 O O . LYS A 1 179 ? -7.785 8.687 12.378 1.00 98.00 179 LYS A O 1
ATOM 1409 N N . ARG A 1 180 ? -9.170 7.112 11.582 1.00 97.88 180 ARG A N 1
ATOM 1410 C CA . ARG A 1 180 ? -8.275 5.978 11.858 1.00 97.88 180 ARG A CA 1
ATOM 1411 C C . ARG A 1 180 ? -7.130 5.919 10.853 1.00 97.88 180 ARG A C 1
ATOM 1413 O O . ARG A 1 180 ? -6.045 5.524 11.239 1.00 97.88 180 ARG A O 1
ATOM 1420 N N . PHE A 1 181 ? -7.401 6.285 9.604 1.00 97.94 181 PHE A N 1
ATOM 1421 C CA . PHE A 1 181 ? -6.402 6.407 8.554 1.00 97.94 181 PHE A CA 1
ATOM 1422 C C . PHE A 1 181 ? -5.444 7.565 8.830 1.00 97.94 181 PHE A C 1
ATOM 1424 O O . PHE A 1 181 ? -4.254 7.325 8.903 1.00 97.94 181 PHE A O 1
ATOM 1431 N N . GLN A 1 182 ? -5.957 8.766 9.114 1.00 97.88 182 GLN A N 1
ATOM 1432 C CA . GLN A 1 182 ? -5.132 9.917 9.507 1.00 97.88 182 GLN A CA 1
ATOM 1433 C C . GLN A 1 182 ? -4.222 9.572 10.684 1.00 97.88 182 GLN A C 1
ATOM 1435 O O . GLN A 1 182 ? -3.022 9.737 10.591 1.00 97.88 182 GLN A O 1
ATOM 1440 N N . LYS A 1 183 ? -4.779 8.957 11.736 1.00 97.81 183 LYS A N 1
ATOM 1441 C CA . LYS A 1 183 ? -3.970 8.489 12.863 1.00 97.81 183 LYS A CA 1
ATOM 1442 C C . LYS A 1 183 ? -2.881 7.485 12.455 1.00 97.81 183 LYS A C 1
ATOM 1444 O O . LYS A 1 183 ? -1.829 7.473 13.070 1.00 97.81 183 LYS A O 1
ATOM 1449 N N . PHE A 1 184 ? -3.160 6.600 11.500 1.00 97.25 184 PHE A N 1
ATOM 1450 C CA . PHE A 1 184 ? -2.159 5.655 11.012 1.00 97.25 184 PHE A CA 1
ATOM 1451 C C . PHE A 1 184 ? -1.016 6.385 10.303 1.00 97.25 184 PHE A C 1
ATOM 1453 O O . PHE A 1 184 ? 0.128 6.084 10.615 1.00 97.25 184 PHE A O 1
ATOM 1460 N N . VAL A 1 185 ? -1.325 7.352 9.433 1.00 97.12 185 VAL A N 1
ATOM 1461 C CA . VAL A 1 185 ? -0.318 8.201 8.774 1.00 97.12 185 VAL A CA 1
ATOM 1462 C C . VAL A 1 185 ? 0.497 8.963 9.824 1.00 97.12 185 VAL A C 1
ATOM 1464 O O . VAL A 1 185 ? 1.707 8.804 9.863 1.00 97.12 185 VAL A O 1
ATOM 1467 N N . ASP A 1 186 ? -0.166 9.641 10.770 1.00 97.44 186 ASP A N 1
ATOM 1468 C CA . ASP A 1 186 ? 0.496 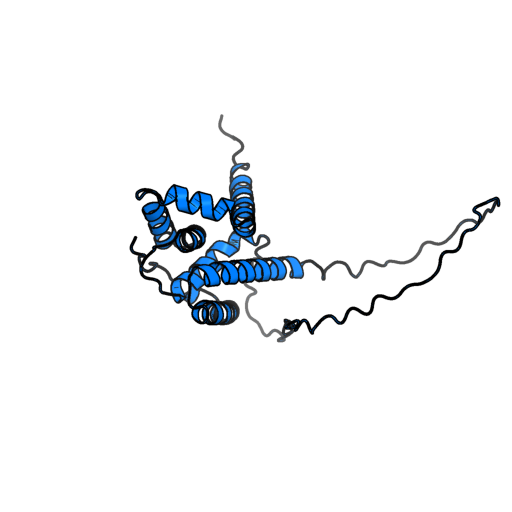10.380 11.861 1.00 97.44 186 ASP A CA 1
ATOM 1469 C C . ASP A 1 186 ? 1.439 9.496 12.710 1.00 97.44 186 ASP A C 1
ATOM 1471 O O . ASP A 1 186 ? 2.423 9.973 13.274 1.00 97.44 186 ASP A O 1
ATOM 1475 N N . ASP A 1 187 ? 1.096 8.214 12.887 1.00 97.44 187 ASP A N 1
ATOM 1476 C CA . ASP A 1 187 ? 1.874 7.259 13.683 1.00 97.44 187 ASP A CA 1
ATOM 1477 C C . ASP A 1 187 ? 2.952 6.529 12.837 1.00 97.44 187 ASP A C 1
ATOM 1479 O O . ASP A 1 187 ? 3.743 5.773 13.409 1.00 97.44 187 ASP A O 1
ATOM 1483 N N . THR A 1 188 ? 2.981 6.715 11.507 1.00 97.00 188 THR A N 1
ATOM 1484 C CA . THR A 1 188 ? 3.813 5.953 10.552 1.00 97.00 188 THR A CA 1
ATOM 1485 C C . THR A 1 188 ? 4.562 6.902 9.600 1.00 97.00 188 THR A C 1
ATOM 1487 O O . THR A 1 188 ? 4.118 7.092 8.466 1.00 97.00 188 THR A O 1
ATOM 1490 N N . PRO A 1 189 ? 5.698 7.482 10.034 1.00 95.62 189 PRO A N 1
ATOM 1491 C CA . PRO A 1 189 ? 6.431 8.485 9.256 1.00 95.62 189 PRO A CA 1
ATOM 1492 C C . PRO A 1 189 ? 6.918 7.958 7.901 1.00 95.62 189 PRO A C 1
ATOM 1494 O O . PRO A 1 189 ? 6.857 8.684 6.921 1.00 95.62 189 PRO A O 1
ATOM 1497 N N . ASP A 1 190 ? 7.304 6.683 7.807 1.00 95.38 190 ASP A N 1
ATOM 1498 C CA . ASP A 1 190 ? 7.766 6.094 6.539 1.00 95.38 190 ASP A CA 1
ATOM 1499 C C . ASP A 1 190 ? 6.653 6.076 5.476 1.00 95.38 190 ASP A C 1
ATOM 1501 O O . ASP A 1 190 ? 6.898 6.235 4.288 1.00 95.38 190 ASP A O 1
ATOM 1505 N N . TYR A 1 191 ? 5.392 5.919 5.896 1.00 96.25 191 TYR A N 1
ATOM 1506 C CA . TYR A 1 191 ? 4.263 6.007 4.970 1.00 96.25 191 TYR A CA 1
ATOM 1507 C C . TYR A 1 191 ? 3.938 7.459 4.596 1.00 96.25 191 TYR A C 1
ATOM 1509 O O . TYR A 1 191 ? 3.472 7.710 3.490 1.00 96.25 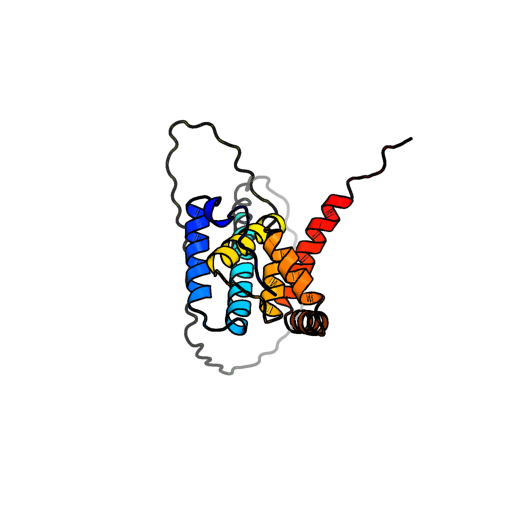191 TYR A O 1
ATOM 1517 N N . GLU A 1 192 ? 4.143 8.406 5.514 1.00 95.81 192 GLU A N 1
ATOM 1518 C CA . GLU A 1 192 ? 4.009 9.837 5.224 1.00 95.81 192 GLU A CA 1
ATOM 1519 C C . GLU A 1 192 ? 5.049 10.286 4.190 1.00 95.81 192 GLU A C 1
ATOM 1521 O O . GLU A 1 192 ? 4.665 10.941 3.230 1.00 95.81 192 GLU A O 1
ATOM 1526 N N . ALA A 1 193 ? 6.301 9.832 4.310 1.00 95.06 193 ALA A N 1
ATOM 1527 C CA . ALA A 1 193 ? 7.356 10.091 3.330 1.00 95.06 193 ALA A CA 1
ATOM 1528 C C . ALA A 1 193 ? 6.992 9.571 1.928 1.00 95.06 193 ALA A C 1
ATOM 1530 O O . ALA A 1 193 ? 7.145 10.290 0.948 1.00 95.06 193 ALA A O 1
ATOM 1531 N N . ILE A 1 194 ? 6.407 8.369 1.831 1.00 95.50 194 ILE A N 1
ATOM 1532 C CA . ILE A 1 194 ? 5.895 7.850 0.551 1.00 95.50 194 ILE A CA 1
ATOM 1533 C C . ILE A 1 194 ? 4.805 8.762 -0.025 1.00 95.50 194 ILE A C 1
ATOM 1535 O O . ILE A 1 194 ? 4.739 8.955 -1.232 1.00 95.50 194 ILE A O 1
ATOM 1539 N N . LEU A 1 195 ? 3.907 9.295 0.811 1.00 94.50 195 LEU A N 1
ATOM 1540 C CA . LEU A 1 195 ? 2.879 10.213 0.320 1.00 94.50 195 LEU A CA 1
ATOM 1541 C C . LEU A 1 195 ? 3.474 11.534 -0.166 1.00 94.50 195 LEU A C 1
ATOM 1543 O O . LEU A 1 195 ? 2.970 12.050 -1.151 1.00 94.50 195 LEU A O 1
ATOM 1547 N N . GLU A 1 196 ? 4.488 12.060 0.520 1.00 93.44 196 GLU A N 1
ATOM 1548 C CA . GLU A 1 196 ? 5.195 13.287 0.136 1.00 93.44 196 GLU A CA 1
ATOM 1549 C C . GLU A 1 196 ? 5.906 13.102 -1.210 1.00 93.44 196 GLU A C 1
ATOM 1551 O O . GLU A 1 196 ? 5.617 13.847 -2.136 1.00 93.44 196 GLU A O 1
ATOM 1556 N N . MET A 1 197 ? 6.688 12.028 -1.366 1.00 92.75 197 MET A N 1
ATOM 1557 C CA . MET A 1 197 ? 7.337 11.663 -2.634 1.00 92.75 197 MET A CA 1
ATOM 1558 C C . MET A 1 197 ? 6.331 11.525 -3.790 1.00 92.75 197 MET A C 1
ATOM 1560 O O . MET A 1 197 ? 6.542 12.056 -4.876 1.00 92.75 197 MET A O 1
ATOM 1564 N N . MET A 1 198 ? 5.196 10.856 -3.562 1.00 91.00 198 MET A N 1
ATOM 1565 C CA . MET A 1 198 ? 4.158 10.730 -4.591 1.00 91.00 198 MET A CA 1
ATOM 1566 C C . MET A 1 198 ? 3.476 12.070 -4.924 1.00 91.00 198 MET A C 1
ATOM 1568 O O . MET A 1 198 ? 3.052 12.248 -6.059 1.00 91.00 198 MET A O 1
ATOM 1572 N N . ASP A 1 199 ? 3.288 12.968 -3.950 1.00 90.62 199 ASP A N 1
ATOM 1573 C CA . ASP A 1 199 ? 2.657 14.287 -4.150 1.00 90.62 199 ASP A CA 1
ATOM 1574 C C . ASP A 1 199 ? 3.583 15.207 -4.956 1.00 90.62 199 ASP A C 1
ATOM 1576 O O . ASP A 1 199 ? 3.132 15.819 -5.920 1.00 90.62 199 ASP A O 1
ATOM 1580 N N . GLU A 1 200 ? 4.880 15.217 -4.626 1.00 89.06 200 GLU A N 1
ATOM 1581 C CA . GLU A 1 200 ? 5.919 15.951 -5.359 1.00 89.06 200 GLU A CA 1
ATOM 1582 C C . GLU A 1 200 ? 5.959 15.539 -6.838 1.00 89.06 200 GLU A C 1
ATOM 1584 O O . GLU A 1 200 ? 5.880 16.401 -7.710 1.00 89.06 200 GLU A O 1
ATOM 1589 N N . HIS A 1 201 ? 5.948 14.232 -7.123 1.00 86.94 201 HIS A N 1
ATOM 1590 C CA . HIS A 1 201 ? 5.930 13.712 -8.494 1.00 86.94 201 HIS A CA 1
ATOM 1591 C C . HIS A 1 201 ? 4.718 14.199 -9.314 1.00 86.94 201 HIS A C 1
ATOM 1593 O O . HIS A 1 201 ? 4.847 14.536 -10.487 1.00 86.94 201 HIS A O 1
ATOM 1599 N N . TYR A 1 202 ? 3.521 14.257 -8.716 1.00 79.50 202 TYR A N 1
ATOM 1600 C CA . TYR A 1 202 ? 2.318 14.689 -9.440 1.00 79.50 202 TYR A CA 1
ATOM 1601 C C . TYR A 1 202 ? 2.185 16.209 -9.579 1.00 79.50 202 TYR A C 1
ATOM 1603 O O . TYR A 1 202 ? 1.499 16.659 -10.499 1.00 79.50 202 TYR A O 1
ATOM 1611 N N . ASP A 1 203 ? 2.786 16.987 -8.678 1.00 77.56 203 ASP A N 1
ATOM 1612 C CA . ASP A 1 203 ? 2.783 18.449 -8.761 1.00 77.56 203 ASP A CA 1
ATOM 1613 C C . ASP A 1 203 ? 3.761 18.954 -9.844 1.00 77.56 203 ASP A C 1
ATOM 1615 O O . ASP A 1 203 ? 3.467 19.952 -10.504 1.00 77.56 203 ASP A O 1
ATOM 1619 N N . GLU A 1 204 ? 4.876 18.252 -10.092 1.00 63.09 204 GLU A N 1
ATOM 1620 C CA . GLU A 1 204 ? 5.849 18.610 -11.141 1.00 63.09 204 GLU A CA 1
ATOM 1621 C C . GLU A 1 204 ? 5.274 18.508 -12.570 1.00 63.09 204 GLU A C 1
ATOM 1623 O O . GLU A 1 204 ? 5.616 19.317 -13.435 1.00 63.09 204 GLU A O 1
ATOM 1628 N N . ASP A 1 205 ? 4.337 17.586 -12.811 1.00 59.06 205 ASP A N 1
ATOM 1629 C CA . ASP A 1 205 ? 3.676 17.402 -14.113 1.00 59.06 205 ASP A CA 1
ATOM 1630 C C . ASP A 1 205 ? 2.676 18.527 -14.479 1.00 59.06 205 ASP A C 1
ATOM 1632 O O . ASP A 1 205 ? 2.329 18.697 -15.655 1.00 59.06 205 ASP A O 1
ATOM 1636 N N . ASP A 1 206 ? 2.175 19.293 -13.498 1.00 55.72 206 ASP A N 1
ATOM 1637 C CA . ASP A 1 206 ? 1.128 20.316 -13.701 1.00 55.72 206 ASP A CA 1
ATOM 1638 C C . ASP A 1 206 ? 1.709 21.721 -14.010 1.00 55.72 206 ASP A C 1
ATOM 1640 O O . ASP A 1 206 ? 0.982 22.605 -14.483 1.00 55.72 206 ASP A O 1
ATOM 1644 N N . ASP A 1 207 ? 3.021 21.925 -13.824 1.00 55.72 207 ASP A N 1
ATOM 1645 C CA . ASP A 1 207 ? 3.710 23.213 -14.021 1.00 55.72 207 ASP A CA 1
ATOM 1646 C C . ASP A 1 207 ? 4.106 23.505 -15.492 1.00 55.72 207 ASP A C 1
ATOM 1648 O O . ASP A 1 207 ? 4.480 24.634 -15.820 1.00 55.72 207 ASP A O 1
ATOM 1652 N N . ASP A 1 208 ? 3.949 22.544 -16.412 1.00 53.97 208 ASP A N 1
ATOM 1653 C CA . ASP A 1 208 ? 4.250 22.708 -17.850 1.00 53.97 208 ASP A CA 1
ATOM 1654 C C . ASP A 1 208 ? 3.047 23.182 -18.704 1.00 53.97 208 ASP A C 1
ATOM 1656 O O . ASP A 1 208 ? 3.148 23.335 -19.929 1.00 53.97 208 ASP A O 1
ATOM 1660 N N . ILE A 1 209 ? 1.896 23.487 -18.085 1.00 53.16 209 ILE A N 1
ATOM 1661 C CA . ILE A 1 209 ? 0.755 24.154 -18.748 1.00 53.16 209 ILE A CA 1
ATOM 1662 C C . ILE A 1 209 ? 0.805 25.666 -18.470 1.00 53.16 209 ILE A C 1
ATOM 1664 O O . ILE A 1 209 ? -0.139 26.288 -17.983 1.00 53.16 209 ILE A O 1
ATOM 1668 N N . ASP A 1 210 ? 1.912 26.301 -18.851 1.00 54.53 210 ASP A N 1
ATOM 1669 C CA . ASP A 1 210 ? 1.949 27.751 -19.050 1.00 54.53 210 ASP A CA 1
ATOM 1670 C C . ASP A 1 210 ? 1.266 28.101 -20.390 1.00 54.53 210 ASP A C 1
ATOM 1672 O O . ASP A 1 210 ? 1.871 28.161 -21.459 1.00 54.53 210 ASP A O 1
ATOM 1676 N N . ASP A 1 211 ? -0.056 28.261 -20.310 1.00 55.34 211 ASP A N 1
ATOM 1677 C CA . ASP A 1 211 ? -0.833 29.400 -20.828 1.00 55.34 211 ASP A CA 1
ATOM 1678 C C . ASP A 1 211 ? -0.346 30.055 -22.148 1.00 55.34 211 ASP A C 1
ATOM 1680 O O . ASP A 1 211 ? -0.031 31.245 -22.207 1.00 55.34 211 ASP A O 1
ATOM 1684 N N . ASP A 1 212 ? -0.348 29.296 -23.246 1.00 54.94 212 ASP A N 1
ATOM 1685 C CA . ASP A 1 212 ? -0.245 29.827 -24.615 1.00 54.94 212 ASP A CA 1
ATOM 1686 C C . ASP A 1 212 ? -1.654 29.937 -25.254 1.00 54.94 212 ASP A C 1
ATOM 1688 O O . ASP A 1 212 ? -1.926 29.392 -26.327 1.00 54.94 212 ASP A O 1
ATOM 1692 N N . GLU A 1 213 ? -2.593 30.641 -24.603 1.00 56.06 213 GLU A N 1
ATOM 1693 C CA . GLU A 1 213 ? -3.858 31.063 -25.235 1.00 56.06 213 GLU A CA 1
ATOM 1694 C C . GLU A 1 213 ? -4.164 32.577 -25.079 1.00 56.06 213 GLU A C 1
ATOM 1696 O O . GLU A 1 213 ? -4.578 33.064 -24.029 1.00 56.06 213 GLU A O 1
ATOM 1701 N N . ASP A 1 214 ? -4.050 33.249 -26.241 1.00 49.47 214 ASP A N 1
ATOM 1702 C CA . ASP A 1 214 ? -4.610 34.537 -26.735 1.00 49.47 214 ASP A CA 1
ATOM 1703 C C . ASP A 1 214 ? -3.897 35.895 -26.491 1.00 49.47 214 ASP A C 1
ATOM 1705 O O . ASP A 1 214 ? -4.078 36.557 -25.440 1.00 49.47 214 ASP A O 1
#

Foldseek 3Di:
DFFDQFPDALLVVDDPVLNVLLVVLLVVLLVDDDLVVSLVSVLVVLVVVQCVLVVVPPPPPPDPPPDDDDDDDDDDDDDDDDDDDDDDDDDDPDDDDDDPPPDDDDPDDDDDDDDDPPPPPPSPNASLVCQQSSLQNSVSSNVDGDDDALSLLLSLCSHPGPSSNVRSVVQCPPDCNVVRNVVVCVVDVSSVVSVVSNVVVVVVVVVPPPDPDD

Radius of gyration: 25.98 Å; chains: 1; bounding box: 76×50×63 Å

Organism: NCBI:txid393310

Secondary structure (DSSP, 8-state):
-B-PPPSS-HHHHS-HHHHHHHHHHHHHHHH--SHHHHHHHHHHHHHHHHHHHHTTSTTS--------------------------------------------------PPP-------------HHHHHHHHHHHHHHHHT--B--SHHHHHHHHS-S-HHHHHHHHHHHTSTTHHHHHHHHHHH-HHHHHHHHHHHHHHHHTTTT------

Sequence (214 aa):
MLIPKPAKSAYENADTDIREMLDRMIAELKATPSWEQRSTQFLEIIDALELAFEGDEEDLDDDFIDDEDEDDEYVGDEDDDLDDDESDEEGGERAVSGEKVNGWHGGGGVVAPADDEVEEVEIVEDFAEVLPFYVGAVLEQLGETKLERPEQAAFYLLSCHPEHTEAAQSWLQQGTNLKRFQKFVDDTPDYEAILEMMDEHYDEDDDDIDDDED